Protein AF-A0A938HJ52-F1 (afdb_monomer)

Structure (mmCIF, N/CA/C/O backbone):
data_AF-A0A938HJ52-F1
#
_entry.id   AF-A0A938HJ52-F1
#
loop_
_atom_site.group_PDB
_atom_site.id
_atom_site.type_symbol
_atom_site.label_atom_id
_atom_site.label_alt_id
_atom_site.label_comp_id
_atom_site.label_asym_id
_atom_site.label_entity_id
_atom_site.label_seq_id
_atom_site.pdbx_PDB_ins_code
_atom_site.Cartn_x
_atom_site.Cartn_y
_atom_site.Cartn_z
_atom_site.occupancy
_atom_site.B_iso_or_equiv
_atom_site.auth_seq_id
_atom_site.auth_comp_id
_atom_site.auth_asym_id
_atom_site.auth_atom_id
_atom_site.pdbx_PDB_model_num
ATOM 1 N N . MET A 1 1 ? 18.967 0.871 40.584 1.00 39.16 1 MET A N 1
ATOM 2 C CA . MET A 1 1 ? 19.920 1.103 39.477 1.00 39.16 1 MET A CA 1
ATOM 3 C C . MET A 1 1 ? 19.299 2.123 38.538 1.00 39.16 1 MET A C 1
ATOM 5 O O . MET A 1 1 ? 18.430 1.768 37.757 1.00 39.16 1 MET A O 1
ATOM 9 N N . SER A 1 2 ? 19.666 3.395 38.685 1.00 31.30 2 SER A N 1
ATOM 10 C CA . SER A 1 2 ? 19.108 4.504 37.901 1.00 31.30 2 SER A CA 1
ATOM 11 C C . SER A 1 2 ? 20.188 5.013 36.953 1.00 31.30 2 SER A C 1
ATOM 13 O O . SER A 1 2 ? 21.189 5.563 37.406 1.00 31.30 2 SER A O 1
ATOM 15 N N . PHE A 1 3 ? 20.017 4.800 35.649 1.00 30.17 3 PHE A N 1
ATOM 16 C CA . PHE A 1 3 ? 20.939 5.308 34.633 1.00 30.17 3 PHE A CA 1
ATOM 17 C C . PHE A 1 3 ? 20.546 6.737 34.249 1.00 30.17 3 PHE A C 1
ATOM 19 O O . PHE A 1 3 ? 19.607 6.963 33.489 1.00 30.17 3 PHE A O 1
ATOM 26 N N . GLY A 1 4 ? 21.264 7.708 34.817 1.00 29.67 4 GLY A N 1
ATOM 27 C CA . GLY A 1 4 ? 21.190 9.115 34.435 1.00 29.67 4 GLY A CA 1
ATOM 28 C C . GLY A 1 4 ? 22.037 9.389 33.194 1.00 29.67 4 GLY A C 1
ATOM 29 O O . GLY A 1 4 ? 23.235 9.114 33.183 1.00 29.67 4 GLY A O 1
ATOM 30 N N . TRP A 1 5 ? 21.431 9.963 32.158 1.00 31.14 5 TRP A N 1
ATOM 31 C CA . TRP A 1 5 ? 22.146 10.419 30.968 1.00 31.14 5 TRP A CA 1
ATOM 32 C C . TRP A 1 5 ? 22.614 11.866 31.172 1.00 31.14 5 TRP A C 1
ATOM 34 O O . TRP A 1 5 ? 21.810 12.796 31.217 1.00 31.14 5 TRP A O 1
ATOM 44 N N . ARG A 1 6 ? 23.933 12.058 31.308 1.00 28.36 6 ARG A N 1
ATOM 45 C CA . ARG A 1 6 ? 24.595 13.368 31.191 1.00 28.36 6 ARG A CA 1
ATOM 46 C C . ARG A 1 6 ? 24.763 13.699 29.710 1.00 28.36 6 ARG A C 1
ATOM 48 O O . ARG A 1 6 ? 25.587 13.090 29.038 1.00 28.36 6 ARG A O 1
ATOM 55 N N . CYS A 1 7 ? 24.041 14.701 29.218 1.00 30.34 7 CYS A N 1
ATOM 56 C CA . CYS A 1 7 ? 24.351 15.327 27.934 1.00 30.34 7 CYS A CA 1
ATOM 57 C C . CYS A 1 7 ? 25.588 16.225 28.088 1.00 30.34 7 CYS A C 1
ATOM 59 O O . CYS A 1 7 ? 25.545 17.254 28.765 1.00 30.34 7 CYS A O 1
ATOM 61 N N . VAL A 1 8 ? 26.693 15.821 27.464 1.00 35.97 8 VAL A N 1
ATOM 62 C CA . VAL A 1 8 ? 27.925 16.609 27.346 1.00 35.97 8 VAL A CA 1
ATOM 63 C C . VAL A 1 8 ? 27.771 17.615 26.199 1.00 35.97 8 VAL A C 1
ATOM 65 O O . VAL A 1 8 ? 27.198 17.317 25.156 1.00 35.97 8 VAL A O 1
ATOM 68 N N . GLY A 1 9 ? 28.228 18.841 26.459 1.00 31.27 9 GLY A N 1
ATOM 69 C CA . GLY A 1 9 ? 27.907 20.077 25.748 1.00 31.27 9 GLY A CA 1
ATOM 70 C C . GLY A 1 9 ? 28.143 20.128 24.236 1.00 31.27 9 GLY A C 1
ATOM 71 O O . GLY A 1 9 ? 29.160 19.680 23.719 1.00 31.27 9 GLY A O 1
ATOM 72 N N . PHE A 1 10 ? 27.258 20.868 23.563 1.00 28.59 10 PHE A N 1
ATOM 73 C CA . PHE A 1 10 ? 27.513 21.459 22.252 1.00 28.59 10 PHE A CA 1
ATOM 74 C C . PHE A 1 10 ? 27.392 22.987 22.364 1.00 28.59 10 PHE A C 1
ATOM 76 O O . PHE A 1 10 ? 26.307 23.542 22.554 1.00 28.59 10 PHE A O 1
ATOM 83 N N . ARG A 1 11 ? 28.535 23.686 22.318 1.00 37.62 11 ARG A N 1
ATOM 84 C CA . ARG A 1 11 ? 28.612 25.156 22.377 1.00 37.62 11 ARG A CA 1
ATOM 85 C C . ARG A 1 11 ? 28.014 25.754 21.101 1.00 37.62 11 ARG A C 1
ATOM 87 O O . ARG A 1 11 ? 28.645 25.723 20.048 1.00 37.62 11 ARG A O 1
ATOM 94 N N . ARG A 1 12 ? 26.838 26.380 21.200 1.00 39.06 12 ARG A N 1
ATOM 95 C CA . ARG A 1 12 ? 26.320 27.284 20.160 1.00 39.06 12 ARG A CA 1
ATOM 96 C C . ARG A 1 12 ? 27.174 28.556 20.120 1.00 39.06 12 ARG A C 1
ATOM 98 O O . ARG A 1 12 ? 27.081 29.392 21.018 1.00 39.06 12 ARG A O 1
ATOM 105 N N . ARG A 1 13 ? 27.999 28.724 19.080 1.00 36.41 13 ARG A N 1
ATOM 106 C CA . ARG A 1 13 ? 28.612 30.023 18.762 1.00 36.41 13 ARG A CA 1
ATOM 107 C C . ARG A 1 13 ? 27.513 30.952 18.240 1.00 36.41 13 ARG A C 1
ATOM 109 O O . ARG A 1 13 ? 26.888 30.660 17.227 1.00 36.41 13 ARG A O 1
ATOM 116 N N . ARG A 1 14 ? 27.261 32.053 18.952 1.00 34.31 14 ARG A N 1
ATOM 117 C CA . ARG A 1 14 ? 26.415 33.161 18.486 1.00 34.31 14 ARG A CA 1
ATOM 118 C C . ARG A 1 14 ? 27.176 33.926 17.401 1.00 34.31 14 ARG A C 1
ATOM 120 O O . ARG A 1 14 ? 28.231 34.484 17.696 1.00 34.31 14 ARG A O 1
ATOM 127 N N . ALA A 1 15 ? 26.643 33.989 16.186 1.00 36.50 15 ALA A N 1
ATOM 128 C CA . ALA A 1 15 ? 27.060 34.992 15.213 1.00 36.50 15 ALA A CA 1
ATOM 129 C C . ALA A 1 15 ? 26.378 36.323 15.572 1.00 36.50 15 ALA A C 1
ATOM 131 O O . ALA A 1 15 ? 25.155 36.400 15.674 1.00 36.50 15 ALA A O 1
ATOM 132 N N . LYS A 1 16 ? 27.183 37.356 15.839 1.00 36.16 16 LYS A N 1
ATOM 133 C CA . LYS A 1 16 ? 26.731 38.739 16.023 1.00 36.16 16 LYS A CA 1
ATOM 134 C C . LYS A 1 16 ? 26.347 39.309 14.654 1.00 36.16 16 LYS A C 1
ATOM 136 O O . LYS A 1 16 ? 27.211 39.414 13.789 1.00 36.16 16 LYS A O 1
ATOM 141 N N . CYS A 1 17 ? 25.096 39.737 14.489 1.00 30.64 17 CYS A N 1
ATOM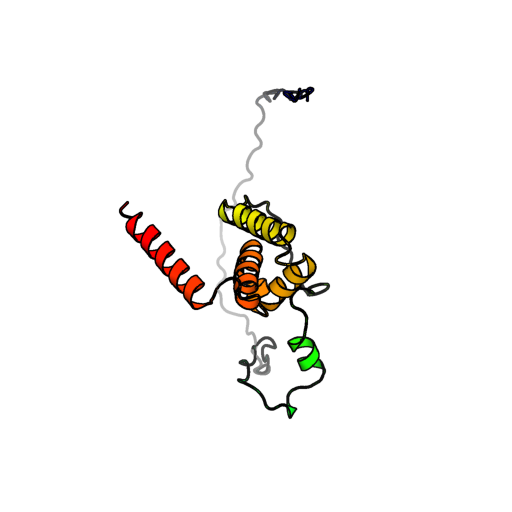 142 C CA . CYS A 1 17 ? 24.728 40.711 13.461 1.00 30.64 17 CYS A CA 1
ATOM 143 C C . CYS A 1 17 ? 25.442 42.032 13.770 1.00 30.64 17 CYS A C 1
ATOM 145 O O . CYS A 1 17 ? 25.076 42.731 14.714 1.00 30.64 17 CYS A O 1
ATOM 147 N N . LEU A 1 18 ? 26.473 42.367 12.996 1.00 37.25 18 LEU A N 1
ATOM 148 C CA . LEU A 1 18 ? 27.010 43.722 12.952 1.00 37.25 18 LEU A CA 1
ATOM 149 C C . LEU A 1 18 ? 26.158 44.546 11.987 1.00 37.25 18 LEU A C 1
ATOM 151 O O . LEU A 1 18 ? 26.270 44.409 10.773 1.00 37.25 18 LEU A O 1
ATOM 155 N N . SER A 1 19 ? 25.333 45.435 12.537 1.00 36.88 19 SER A N 1
ATOM 156 C CA . SER A 1 19 ? 24.778 46.558 11.791 1.00 36.88 19 SER A CA 1
ATOM 157 C C . SER A 1 19 ? 25.917 47.504 11.399 1.00 36.88 19 SER A C 1
ATOM 159 O O . SER A 1 19 ? 26.515 48.144 12.268 1.00 36.88 19 SER A O 1
ATOM 161 N N . ARG A 1 20 ? 26.212 47.629 10.105 1.00 36.34 20 ARG A N 1
ATOM 162 C CA . ARG A 1 20 ? 26.968 48.768 9.574 1.00 36.34 20 ARG A CA 1
ATOM 163 C C . ARG A 1 20 ? 26.025 49.623 8.741 1.00 36.34 20 ARG A C 1
ATOM 165 O O . ARG A 1 20 ? 25.507 49.178 7.725 1.00 36.34 20 ARG A O 1
ATOM 172 N N . ARG A 1 21 ? 25.796 50.844 9.229 1.00 35.75 21 ARG A N 1
ATOM 173 C CA . ARG A 1 21 ? 25.195 51.950 8.479 1.00 35.75 21 ARG A CA 1
ATOM 174 C C . ARG A 1 21 ? 26.126 52.294 7.315 1.00 35.75 21 ARG A C 1
ATOM 176 O O . ARG A 1 21 ? 27.325 52.446 7.542 1.00 35.75 21 ARG A O 1
ATOM 183 N N . ALA A 1 22 ? 25.576 52.435 6.115 1.00 39.66 22 ALA A N 1
ATOM 184 C CA . ALA A 1 22 ? 26.248 53.087 4.996 1.00 39.66 22 ALA A CA 1
ATOM 185 C C . ALA A 1 22 ? 25.753 54.549 4.891 1.00 39.66 22 ALA A C 1
ATOM 187 O O . ALA A 1 22 ? 24.580 54.798 5.184 1.00 39.66 22 ALA A O 1
ATOM 188 N N . PRO A 1 23 ? 26.629 55.511 4.554 1.00 38.41 23 PRO A N 1
ATOM 189 C CA . PRO A 1 23 ? 26.311 56.938 4.532 1.00 38.41 23 PRO A CA 1
ATOM 190 C C . PRO A 1 23 ? 25.640 57.404 3.228 1.00 38.41 23 PRO A C 1
ATOM 192 O O . PRO A 1 23 ? 25.753 56.769 2.183 1.00 38.41 23 PRO A O 1
ATOM 195 N N . CYS A 1 24 ? 24.957 58.548 3.336 1.00 30.55 24 CYS A N 1
ATOM 196 C CA . CYS A 1 24 ? 24.360 59.350 2.266 1.00 30.55 24 CYS A CA 1
ATOM 197 C C . CYS A 1 24 ? 25.337 59.768 1.149 1.00 30.55 24 CYS A C 1
ATOM 199 O O . CYS A 1 24 ? 26.514 60.010 1.405 1.00 30.55 24 CYS A O 1
ATOM 201 N N . GLY A 1 25 ? 24.765 60.019 -0.037 1.00 32.69 25 GLY A N 1
ATOM 202 C CA . GLY A 1 25 ? 25.382 60.673 -1.202 1.00 32.69 25 GLY A CA 1
ATOM 203 C C . GLY A 1 25 ? 25.619 59.660 -2.323 1.00 32.69 25 GLY A C 1
ATOM 204 O O . GLY A 1 25 ? 26.296 58.670 -2.113 1.00 32.69 25 GLY A O 1
ATOM 205 N N . THR A 1 26 ? 25.096 59.785 -3.539 1.00 38.56 26 THR A N 1
ATOM 206 C CA . THR A 1 26 ? 24.918 60.971 -4.385 1.00 38.56 26 THR A CA 1
ATOM 207 C C . THR A 1 26 ? 23.904 60.651 -5.494 1.00 38.56 26 THR A C 1
ATOM 209 O O . THR A 1 26 ? 23.742 59.499 -5.890 1.00 38.56 26 THR A O 1
ATOM 212 N N . ALA A 1 27 ? 23.190 61.679 -5.950 1.00 42.53 27 ALA A N 1
ATOM 213 C CA . ALA A 1 27 ? 22.164 61.615 -6.985 1.00 42.53 27 ALA A CA 1
ATOM 214 C C . ALA A 1 27 ? 22.743 61.266 -8.367 1.00 42.53 27 ALA A C 1
ATOM 216 O O . ALA A 1 27 ? 23.759 61.830 -8.770 1.00 42.53 27 ALA A O 1
ATOM 217 N N . LEU A 1 28 ? 22.046 60.407 -9.116 1.00 45.38 28 LEU A N 1
ATOM 218 C CA . LEU A 1 28 ? 22.215 60.268 -10.564 1.00 45.38 28 LEU A CA 1
ATOM 219 C C . LEU A 1 28 ? 20.896 60.659 -11.256 1.00 45.38 28 LEU A C 1
ATOM 221 O O . LEU A 1 28 ? 19.834 60.231 -10.796 1.00 45.38 28 LEU A O 1
ATOM 225 N N . PRO A 1 29 ? 20.936 61.493 -12.311 1.00 40.75 29 PRO A N 1
ATOM 226 C CA . PRO A 1 29 ? 19.740 62.011 -12.964 1.00 40.75 29 PRO A CA 1
ATOM 227 C C . PRO A 1 29 ? 19.111 60.990 -13.921 1.00 40.75 29 PRO A C 1
ATOM 229 O O . PRO A 1 29 ? 19.804 60.270 -14.639 1.00 40.75 29 PRO A O 1
ATOM 232 N N . CYS A 1 30 ? 17.777 60.967 -13.950 1.00 37.75 30 CYS A N 1
ATOM 233 C CA . CYS A 1 30 ? 16.981 60.226 -14.926 1.00 37.75 30 CYS A CA 1
ATOM 234 C C . CYS A 1 30 ? 17.202 60.774 -16.350 1.00 37.75 30 CYS A C 1
ATOM 236 O O . CYS A 1 30 ? 17.226 61.996 -16.521 1.00 37.75 30 CYS A O 1
ATOM 238 N N . PRO A 1 31 ? 17.293 59.921 -17.385 1.00 45.03 31 PRO A N 1
ATOM 239 C CA . PRO A 1 31 ? 17.267 60.382 -18.768 1.00 45.03 31 PRO A CA 1
ATOM 240 C C . PRO A 1 31 ? 15.844 60.803 -19.200 1.00 45.03 31 PRO A C 1
ATOM 242 O O . PRO A 1 31 ? 14.858 60.259 -18.694 1.00 45.03 31 PRO A O 1
ATOM 245 N N . PRO A 1 32 ? 15.721 61.779 -20.120 1.00 45.91 32 PRO A N 1
ATOM 246 C CA . PRO A 1 32 ? 14.449 62.390 -20.493 1.00 45.91 32 PRO A CA 1
ATOM 247 C C . PRO A 1 32 ? 13.628 61.528 -21.463 1.00 45.91 32 PRO A C 1
ATOM 249 O O . PRO A 1 32 ? 14.158 60.927 -22.396 1.00 45.91 32 PRO A O 1
ATOM 252 N N . ASN A 1 33 ? 12.307 61.542 -21.267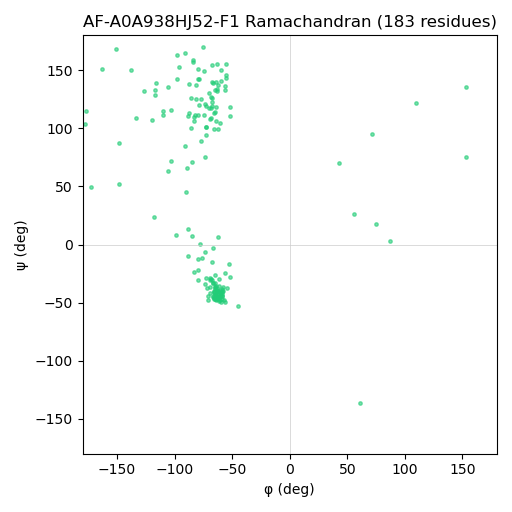 1.00 48.31 33 ASN A N 1
ATOM 253 C CA . ASN A 1 33 ? 11.313 61.069 -22.234 1.00 48.31 33 ASN A CA 1
ATOM 254 C C . ASN A 1 33 ? 11.359 61.902 -23.526 1.00 48.31 33 ASN A C 1
ATOM 256 O O . ASN A 1 33 ? 11.308 63.131 -23.439 1.00 48.31 33 ASN A O 1
ATOM 260 N N . PRO A 1 34 ? 11.275 61.275 -24.710 1.00 41.53 34 PRO A N 1
ATOM 261 C CA . PRO A 1 34 ? 10.766 61.934 -25.899 1.00 41.53 34 PRO A CA 1
ATOM 262 C C . PRO A 1 34 ? 9.331 61.478 -26.183 1.00 41.53 34 PRO A C 1
ATOM 264 O O . PRO A 1 34 ? 9.056 60.319 -26.487 1.00 41.53 34 PRO A O 1
ATOM 267 N N . VAL A 1 35 ? 8.407 62.430 -26.102 1.00 42.94 35 VAL A N 1
ATOM 268 C CA . VAL A 1 35 ? 7.076 62.327 -26.701 1.00 42.94 35 VAL A CA 1
ATOM 269 C C . VAL A 1 35 ? 7.206 62.796 -28.151 1.00 42.94 35 VAL A C 1
ATOM 271 O O . VAL A 1 35 ? 7.687 63.904 -28.377 1.00 42.94 35 VAL A O 1
ATOM 274 N N . SER A 1 36 ? 6.779 61.987 -29.123 1.00 32.16 36 SER A N 1
ATOM 275 C CA . SER A 1 36 ? 5.812 62.371 -30.172 1.00 32.16 36 SER A CA 1
ATOM 276 C C . SER A 1 36 ? 5.954 61.579 -31.483 1.00 32.16 36 SER A C 1
ATOM 278 O O . SER A 1 36 ? 7.030 61.426 -32.045 1.00 32.16 36 SER A O 1
ATOM 280 N N . SER A 1 37 ? 4.779 61.181 -31.979 1.00 35.91 37 SER A N 1
ATOM 281 C CA . SER A 1 37 ? 4.373 61.177 -33.388 1.00 35.91 37 SER A CA 1
ATOM 282 C C . SER A 1 37 ? 4.995 60.155 -34.348 1.00 35.91 37 SER A C 1
ATOM 284 O O . SER A 1 37 ? 5.991 60.405 -35.019 1.00 35.91 37 SER A O 1
ATOM 286 N N . SER A 1 38 ? 4.300 59.033 -34.538 1.00 33.75 38 SER A N 1
ATOM 287 C CA . SER A 1 38 ? 3.643 58.742 -35.827 1.00 33.75 38 SER A CA 1
ATOM 288 C C . SER A 1 38 ? 2.864 57.426 -35.738 1.00 33.75 38 SER A C 1
ATOM 290 O O . SER A 1 38 ? 3.419 56.348 -35.553 1.00 33.75 38 SER A O 1
ATOM 292 N N . CYS A 1 39 ? 1.542 57.530 -35.853 1.00 31.05 39 CYS A N 1
ATOM 293 C CA . CYS A 1 39 ? 0.675 56.400 -36.156 1.00 31.05 39 CYS A CA 1
ATOM 294 C C . CYS A 1 39 ? 0.917 55.992 -37.614 1.00 31.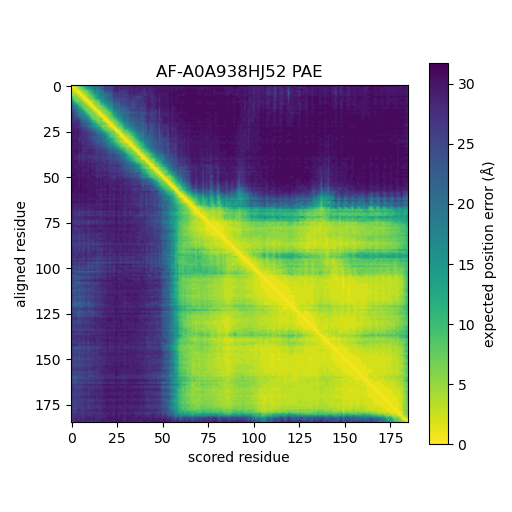05 39 CYS A C 1
ATOM 296 O O . CYS A 1 39 ? 0.845 56.848 -38.495 1.00 31.05 39 CYS A O 1
ATOM 298 N N . VAL A 1 40 ? 1.145 54.705 -37.875 1.00 43.62 40 VAL A N 1
ATOM 299 C CA . VAL A 1 40 ? 1.080 54.143 -39.232 1.00 43.62 40 VAL A CA 1
ATOM 300 C C . VAL A 1 40 ? -0.055 53.109 -39.254 1.00 43.62 40 VAL A C 1
ATOM 302 O O . VAL A 1 40 ? -0.094 52.274 -38.347 1.00 43.62 40 VAL A O 1
ATOM 305 N N . PRO A 1 41 ? -1.011 53.172 -40.201 1.00 38.22 41 PRO A N 1
ATOM 306 C CA . PRO A 1 41 ? -2.186 52.300 -40.202 1.00 38.22 41 PRO A CA 1
ATOM 307 C C . PRO A 1 41 ? -1.837 50.830 -40.472 1.00 38.22 41 PRO A C 1
ATOM 309 O O . PRO A 1 41 ? -1.020 50.530 -41.343 1.00 38.22 41 PRO A O 1
ATOM 312 N N . LEU A 1 42 ? -2.503 49.917 -39.753 1.00 45.44 42 LEU A N 1
ATOM 313 C CA . LEU A 1 42 ? -2.617 48.511 -40.141 1.00 45.44 42 LEU A CA 1
ATOM 314 C C . LEU A 1 42 ? -3.434 48.446 -41.428 1.00 45.44 42 LEU A C 1
ATOM 316 O O . LEU A 1 42 ? -4.645 48.549 -41.347 1.00 45.44 42 LEU A O 1
ATOM 320 N N . ASP A 1 43 ? -2.777 48.324 -42.575 1.00 44.56 43 ASP A N 1
ATOM 321 C CA . ASP A 1 43 ? -3.301 47.654 -43.768 1.00 44.56 43 ASP A CA 1
ATOM 322 C C . ASP A 1 43 ? -2.208 47.688 -44.836 1.00 44.56 43 ASP A C 1
ATOM 324 O O . ASP A 1 43 ? -1.957 48.743 -45.414 1.00 44.56 43 ASP A O 1
ATOM 328 N N . SER A 1 44 ? -1.532 46.549 -45.056 1.00 47.38 44 SER A N 1
ATOM 329 C CA . SER A 1 44 ? -0.879 46.116 -46.317 1.00 47.38 44 SER A CA 1
ATOM 330 C C . SER A 1 44 ? 0.305 45.172 -46.060 1.00 47.38 44 SER A C 1
ATOM 332 O O . SER A 1 44 ? 1.464 45.540 -46.235 1.00 47.38 44 SER A O 1
ATOM 334 N N . ILE A 1 45 ? 0.027 43.913 -45.713 1.00 41.12 45 ILE A N 1
ATOM 335 C CA . ILE A 1 45 ? 0.915 42.800 -46.084 1.00 41.12 45 ILE A CA 1
ATOM 336 C C . ILE A 1 45 ? 0.019 41.687 -46.638 1.00 41.12 45 ILE A C 1
ATOM 338 O O . ILE A 1 45 ? -0.716 41.072 -45.865 1.00 41.12 45 ILE A O 1
ATOM 342 N N . PRO A 1 46 ? 0.030 41.398 -47.953 1.00 38.16 46 PRO A N 1
ATOM 343 C CA . PRO A 1 46 ? -0.703 40.261 -48.485 1.00 38.16 46 PRO A CA 1
ATOM 344 C C . PRO A 1 46 ? 0.080 38.981 -48.171 1.00 38.16 46 PRO A C 1
ATOM 346 O O . PRO A 1 46 ? 0.914 38.532 -48.958 1.00 38.16 46 PRO A O 1
ATOM 349 N N . VAL A 1 47 ? -0.180 38.378 -47.011 1.00 42.69 47 VAL A N 1
ATOM 350 C CA . VAL A 1 47 ? 0.231 36.994 -46.756 1.00 42.69 47 VAL A CA 1
ATOM 351 C C . VAL A 1 47 ? -0.698 36.109 -47.580 1.00 42.69 47 VAL A C 1
ATOM 353 O O . VAL A 1 47 ? -1.855 35.891 -47.226 1.00 42.69 47 VAL A O 1
ATOM 356 N N . LYS A 1 48 ? -0.207 35.634 -48.727 1.00 35.06 48 LYS A N 1
ATOM 357 C CA . LYS A 1 48 ? -0.853 34.561 -49.483 1.00 35.06 48 LYS A CA 1
ATOM 358 C C . LYS A 1 48 ? -0.867 33.317 -48.594 1.00 35.06 48 LYS A C 1
ATOM 360 O O . LYS A 1 48 ? 0.142 32.631 -48.485 1.00 35.06 48 LYS A O 1
ATOM 365 N N . ILE A 1 49 ? -1.995 33.049 -47.945 1.00 35.62 49 ILE A N 1
ATOM 366 C CA . ILE A 1 49 ? -2.246 31.762 -47.298 1.00 35.62 49 ILE A CA 1
ATOM 367 C C . ILE A 1 49 ? -2.499 30.771 -48.433 1.00 35.62 49 ILE A C 1
ATOM 369 O O . ILE A 1 49 ? -3.601 30.687 -48.972 1.00 35.62 49 ILE A O 1
ATOM 373 N N . THR A 1 50 ? -1.454 30.071 -48.865 1.00 31.98 50 THR A N 1
ATOM 374 C CA . THR A 1 50 ? -1.617 28.860 -49.666 1.00 31.98 50 THR A CA 1
ATOM 375 C C . THR A 1 50 ? -2.230 27.798 -48.764 1.00 31.98 50 THR A C 1
ATOM 377 O O . THR A 1 50 ? -1.662 27.434 -47.737 1.00 31.98 50 THR A O 1
ATOM 380 N N . TYR A 1 51 ? -3.431 27.359 -49.126 1.00 47.84 51 TYR A N 1
ATOM 381 C CA . TYR A 1 51 ? -4.170 26.284 -48.478 1.00 47.84 51 TYR A CA 1
ATOM 382 C C . TYR A 1 51 ? -3.530 24.940 -48.842 1.00 47.84 51 TYR A C 1
ATOM 384 O O . TYR A 1 51 ? -4.042 24.224 -49.686 1.00 47.84 51 TYR A O 1
ATOM 392 N N . GLU A 1 52 ? -2.386 24.622 -48.249 1.00 43.03 52 GLU A N 1
ATOM 393 C CA . GLU A 1 52 ? -1.840 23.264 -48.205 1.00 43.03 52 GLU A CA 1
ATOM 394 C C . GLU A 1 52 ? -1.065 23.127 -46.900 1.00 43.03 52 GLU A C 1
ATOM 396 O O . GLU A 1 52 ? 0.105 23.466 -46.853 1.00 43.03 52 GLU A O 1
ATOM 401 N N . ASP A 1 53 ? -1.761 22.744 -45.827 1.00 36.91 53 ASP A N 1
ATOM 402 C CA . ASP A 1 53 ? -1.183 22.110 -44.628 1.00 36.91 53 ASP A CA 1
ATOM 403 C C . ASP A 1 53 ? -2.315 21.655 -43.679 1.00 36.91 53 ASP A C 1
ATOM 405 O O . ASP A 1 53 ? -2.341 21.923 -42.478 1.00 36.91 53 ASP A O 1
ATOM 409 N N . THR A 1 54 ? -3.310 20.941 -44.212 1.00 45.78 54 THR A N 1
ATOM 410 C CA . THR A 1 54 ? -4.359 20.264 -43.426 1.00 45.78 54 THR A CA 1
ATOM 411 C C . THR A 1 54 ? -3.962 18.831 -43.056 1.00 45.78 54 THR A C 1
ATOM 413 O O . THR A 1 54 ? -4.766 17.908 -43.153 1.00 45.78 54 THR A O 1
ATOM 416 N N . ASN A 1 55 ? -2.725 18.614 -42.593 1.00 52.41 55 ASN A N 1
ATOM 417 C CA . ASN A 1 55 ? -2.390 17.381 -41.871 1.00 52.41 55 ASN A CA 1
ATOM 418 C C . ASN A 1 55 ? -1.300 17.574 -40.807 1.00 52.41 55 ASN A C 1
ATOM 420 O O . ASN A 1 55 ? -0.322 16.835 -40.735 1.00 52.41 55 ASN A O 1
ATOM 424 N N . MET A 1 56 ? -1.493 18.548 -39.921 1.00 40.91 56 MET A N 1
ATOM 425 C CA . MET A 1 56 ? -0.888 18.492 -38.589 1.00 40.91 56 MET A CA 1
ATOM 426 C C . MET A 1 56 ? -1.808 17.661 -37.690 1.00 40.91 56 MET A C 1
ATOM 428 O O . MET A 1 56 ? -2.485 18.188 -36.809 1.00 40.91 56 MET A O 1
ATOM 432 N N . THR A 1 57 ? -1.856 16.345 -37.918 1.00 49.44 57 THR A N 1
ATOM 433 C CA . THR A 1 57 ? -2.360 15.428 -36.891 1.00 49.44 57 THR A CA 1
ATOM 434 C C . THR A 1 57 ? -1.438 15.588 -35.683 1.00 49.44 57 THR A C 1
ATOM 436 O O . THR A 1 57 ? -0.282 15.162 -35.705 1.00 49.44 57 THR A O 1
ATOM 439 N N . SER A 1 58 ? -1.920 16.279 -34.648 1.00 48.91 58 SER A N 1
ATOM 440 C CA . SER A 1 58 ? -1.247 16.384 -33.354 1.00 48.91 58 SER A CA 1
ATOM 441 C C . SER A 1 58 ? -0.907 14.971 -32.879 1.00 48.91 58 SER A C 1
ATOM 443 O O . SER A 1 58 ? -1.799 14.203 -32.516 1.00 48.91 58 SER A O 1
ATOM 445 N N . ARG A 1 59 ? 0.387 14.623 -32.864 1.00 49.94 59 ARG A N 1
ATOM 446 C CA . ARG A 1 59 ? 0.916 13.322 -32.396 1.00 49.94 59 ARG A CA 1
ATOM 447 C C . ARG A 1 59 ? 0.643 13.041 -30.909 1.00 49.94 59 ARG A C 1
ATOM 449 O O . ARG A 1 59 ? 1.148 12.067 -30.367 1.00 49.94 59 ARG A O 1
ATOM 456 N N . ASN A 1 60 ? -0.130 13.903 -30.254 1.00 63.28 60 ASN A N 1
ATOM 457 C CA . ASN A 1 60 ? -0.390 13.907 -28.825 1.00 63.28 60 ASN A CA 1
ATOM 458 C C . ASN A 1 60 ? -1.876 13.689 -28.523 1.00 63.28 60 ASN A C 1
ATOM 460 O O . ASN A 1 60 ? -2.347 14.143 -27.485 1.00 63.28 60 ASN A O 1
ATOM 464 N N . THR A 1 61 ? -2.636 13.068 -29.427 1.00 53.31 61 THR A N 1
ATOM 465 C CA . THR A 1 61 ? -3.998 12.636 -29.098 1.00 53.31 61 THR A CA 1
ATOM 466 C C . THR A 1 61 ? -3.873 11.288 -28.397 1.00 53.31 61 THR A C 1
ATOM 468 O O . THR A 1 61 ? -3.469 10.329 -29.054 1.00 53.31 61 THR A O 1
ATOM 471 N N . PRO A 1 62 ? -4.142 11.185 -27.082 1.00 62.59 62 PRO A N 1
ATOM 472 C CA . PRO A 1 62 ? -4.188 9.888 -26.435 1.00 62.59 62 PRO A CA 1
ATOM 473 C C . PRO A 1 62 ? -5.346 9.134 -27.076 1.00 62.59 62 PRO A C 1
ATOM 475 O O . PRO A 1 62 ? -6.490 9.593 -27.018 1.00 62.59 62 PRO A O 1
ATOM 478 N N . GLU A 1 63 ? -5.057 8.012 -27.728 1.00 66.56 63 GLU A N 1
ATOM 479 C CA . GLU A 1 63 ? -6.122 7.090 -28.095 1.00 66.56 63 GLU A CA 1
ATOM 480 C C . GLU A 1 63 ? -6.859 6.710 -26.804 1.00 66.56 63 GLU A C 1
ATOM 482 O O . GLU A 1 63 ? -6.206 6.455 -25.782 1.00 66.56 63 GLU A O 1
ATOM 487 N N . PRO A 1 64 ? -8.204 6.738 -26.795 1.00 69.75 64 PRO A N 1
ATOM 488 C CA . PRO A 1 64 ? -8.948 6.345 -25.613 1.00 69.75 64 PRO A CA 1
ATOM 489 C C . PRO A 1 64 ? -8.517 4.924 -25.228 1.00 69.75 64 PRO A C 1
ATOM 491 O O . PRO A 1 64 ? -8.375 4.080 -26.121 1.00 69.75 64 PRO A O 1
ATOM 494 N N . PRO A 1 65 ? -8.282 4.643 -23.932 1.00 67.81 65 PRO A N 1
ATOM 495 C CA . PRO A 1 65 ? -7.934 3.302 -23.494 1.00 67.81 65 PRO A CA 1
ATOM 496 C C . PRO A 1 65 ? -8.976 2.322 -24.035 1.00 67.81 65 PRO A C 1
ATOM 498 O O . PRO A 1 65 ? -10.162 2.466 -23.751 1.00 67.81 65 PRO A O 1
ATOM 501 N N . GLN A 1 66 ? -8.558 1.369 -24.868 1.00 68.38 66 GLN A N 1
ATOM 502 C CA . GLN A 1 66 ? -9.469 0.322 -25.317 1.00 68.38 66 GLN A CA 1
ATOM 503 C C . GLN A 1 66 ? -9.821 -0.557 -24.117 1.00 68.38 66 GLN A C 1
ATOM 505 O O . GLN A 1 66 ? -8.925 -1.124 -23.483 1.00 68.38 66 GLN A O 1
ATOM 510 N N . ASP A 1 67 ? -11.112 -0.670 -23.817 1.00 73.88 67 ASP A N 1
ATOM 511 C CA . ASP A 1 67 ? -11.617 -1.541 -22.762 1.00 73.88 67 ASP A CA 1
ATOM 512 C C . ASP A 1 67 ? -11.330 -3.006 -23.126 1.00 73.88 67 ASP A C 1
ATOM 514 O O . ASP A 1 67 ? -11.858 -3.518 -24.110 1.00 73.88 67 ASP A O 1
ATOM 518 N N . ALA A 1 68 ? -10.467 -3.664 -22.341 1.00 80.25 68 ALA A N 1
ATOM 519 C CA . ALA A 1 68 ? -10.131 -5.092 -22.437 1.00 80.25 68 ALA A CA 1
ATOM 520 C C . ALA A 1 68 ? -9.915 -5.610 -23.886 1.00 80.25 68 ALA A C 1
ATOM 522 O O . ALA A 1 68 ? -10.729 -6.386 -24.394 1.00 80.25 68 ALA A O 1
ATOM 523 N N . PRO A 1 69 ? -8.822 -5.210 -24.566 1.00 84.44 69 PRO A N 1
ATOM 524 C CA . PRO A 1 69 ? -8.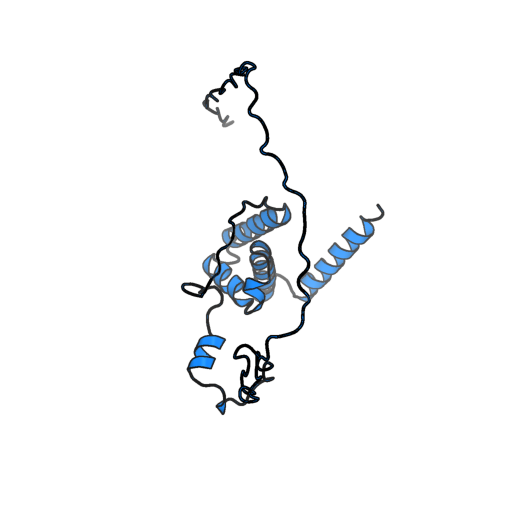567 -5.600 -25.954 1.00 84.44 69 PRO A CA 1
ATOM 525 C C . PRO A 1 69 ? -8.375 -7.116 -26.110 1.00 84.44 69 PRO A C 1
ATOM 527 O O . PRO A 1 69 ? -7.941 -7.799 -25.179 1.00 84.44 69 PRO A O 1
ATOM 530 N N . SER A 1 70 ? -8.637 -7.632 -27.319 1.00 85.31 70 SER A N 1
ATOM 531 C CA . SER A 1 70 ? -8.345 -9.034 -27.663 1.00 85.31 70 SER A CA 1
ATOM 532 C C . SER A 1 70 ? -6.861 -9.356 -27.413 1.00 85.31 70 SER A C 1
ATOM 534 O O . SER A 1 70 ? -6.011 -8.503 -27.704 1.00 85.31 70 SER A O 1
ATOM 536 N N . PRO A 1 71 ? -6.515 -10.575 -26.946 1.00 87.19 71 PRO A N 1
ATOM 537 C CA . PRO A 1 71 ? -5.126 -11.003 -26.768 1.00 87.19 71 PRO A CA 1
ATOM 538 C C . PRO A 1 71 ? -4.239 -10.805 -28.004 1.00 87.19 71 PRO A C 1
ATOM 540 O O . PRO A 1 71 ? -3.044 -10.56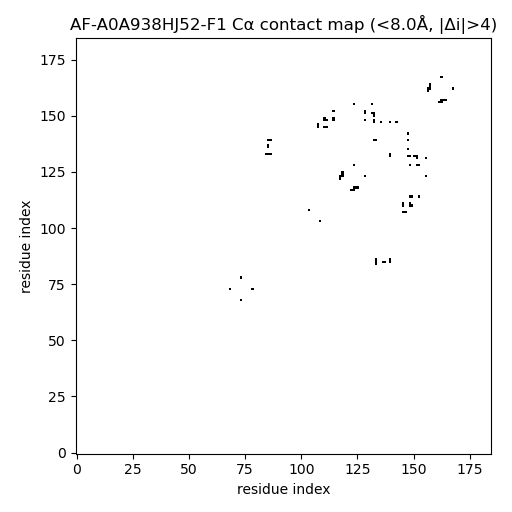9 -27.860 1.00 87.19 71 PRO A O 1
ATOM 543 N N . ASP A 1 72 ? -4.808 -10.828 -29.211 1.00 87.56 72 ASP A N 1
ATOM 544 C CA . ASP A 1 72 ? -4.065 -10.646 -30.468 1.00 87.56 72 ASP A CA 1
ATOM 545 C C . ASP A 1 72 ? -3.444 -9.245 -30.610 1.00 87.56 72 ASP A C 1
ATOM 547 O O . ASP A 1 72 ? -2.429 -9.063 -31.278 1.00 87.56 72 ASP A O 1
ATOM 551 N N . VAL A 1 73 ? -4.033 -8.239 -29.954 1.00 83.38 73 VAL A N 1
ATOM 552 C CA . VAL A 1 73 ? -3.538 -6.849 -29.944 1.00 83.38 73 VAL A CA 1
ATOM 553 C C . VAL A 1 73 ? -2.377 -6.683 -28.949 1.00 83.38 73 VAL A C 1
ATOM 555 O O . VAL A 1 73 ? -1.676 -5.667 -28.930 1.00 83.38 73 VAL A O 1
ATOM 558 N N . PHE A 1 74 ? -2.153 -7.676 -28.091 1.00 84.75 74 PHE A N 1
ATOM 559 C CA . PHE A 1 74 ? -1.194 -7.618 -27.005 1.00 84.75 74 PHE A CA 1
ATOM 560 C C . PHE A 1 74 ? 0.180 -8.135 -27.452 1.00 84.75 74 PHE A C 1
ATOM 562 O O . PHE A 1 74 ? 0.540 -9.298 -27.288 1.00 84.75 74 PHE A O 1
ATOM 569 N N . ASN A 1 75 ? 0.966 -7.239 -28.051 1.00 89.69 75 ASN A N 1
ATOM 570 C CA . ASN A 1 75 ? 2.333 -7.539 -28.473 1.00 89.69 75 ASN A CA 1
ATOM 571 C C . ASN A 1 75 ? 3.325 -7.580 -27.285 1.00 89.69 75 ASN A C 1
ATOM 573 O O . ASN A 1 75 ? 3.021 -7.169 -26.164 1.00 89.69 75 ASN A O 1
ATOM 577 N N . HIS A 1 76 ? 4.556 -8.042 -27.539 1.00 90.38 76 HIS A N 1
ATOM 578 C CA . HIS A 1 76 ? 5.603 -8.136 -26.512 1.00 90.38 76 HIS A CA 1
ATOM 579 C C . HIS A 1 76 ? 5.923 -6.789 -25.837 1.00 90.38 76 HIS A C 1
ATOM 581 O O . HIS A 1 76 ? 6.181 -6.746 -24.635 1.00 90.38 76 HIS A O 1
ATOM 587 N N . ALA A 1 77 ? 5.890 -5.686 -26.592 1.00 89.56 77 ALA A N 1
ATOM 588 C CA . ALA A 1 77 ? 6.160 -4.354 -26.054 1.00 89.56 77 ALA A CA 1
ATOM 589 C C . ALA A 1 77 ? 5.079 -3.927 -25.048 1.00 89.56 77 ALA A C 1
ATOM 591 O O . ALA A 1 77 ? 5.405 -3.534 -23.930 1.00 89.56 77 ALA A O 1
ATOM 592 N N . ARG A 1 78 ? 3.802 -4.106 -25.404 1.00 85.94 78 ARG A N 1
ATOM 593 C CA . ARG A 1 78 ? 2.647 -3.823 -24.546 1.00 85.94 78 ARG A CA 1
ATOM 594 C C . ARG A 1 78 ? 2.620 -4.721 -23.313 1.00 85.94 78 ARG A C 1
ATOM 596 O O . ARG A 1 78 ? 2.274 -4.254 -22.232 1.00 85.94 78 ARG A O 1
ATOM 603 N N . PHE A 1 79 ? 3.037 -5.983 -23.442 1.00 89.88 79 PHE A N 1
ATOM 604 C CA . PHE A 1 79 ? 3.209 -6.873 -22.291 1.00 89.88 79 PHE A CA 1
ATOM 605 C C . PHE A 1 79 ? 4.253 -6.358 -21.312 1.00 89.88 79 PHE A C 1
ATOM 607 O O . PHE A 1 79 ? 3.990 -6.296 -20.114 1.00 89.88 79 PHE A O 1
ATOM 614 N N . LYS A 1 80 ? 5.422 -5.966 -21.823 1.00 89.94 80 LYS A N 1
ATOM 615 C CA . LYS A 1 80 ? 6.510 -5.449 -20.994 1.00 89.94 80 LYS A CA 1
ATOM 616 C C . LYS A 1 80 ? 6.110 -4.165 -20.267 1.00 89.94 80 LYS A C 1
ATOM 618 O O . LYS A 1 80 ? 6.451 -4.017 -19.101 1.00 89.94 80 LYS A O 1
ATOM 623 N N . GLU A 1 81 ? 5.381 -3.276 -20.937 1.00 87.31 81 GLU A N 1
ATOM 624 C CA . GLU A 1 81 ? 4.840 -2.051 -20.340 1.00 87.31 81 GLU A CA 1
ATOM 625 C C . GLU A 1 81 ? 3.776 -2.357 -19.276 1.00 87.31 81 GLU A C 1
ATOM 627 O O . GLU A 1 81 ? 3.846 -1.839 -18.169 1.00 87.31 81 GLU A O 1
ATOM 632 N N . SER A 1 82 ? 2.842 -3.268 -19.561 1.00 86.19 82 SER A N 1
ATOM 633 C CA . SER A 1 82 ? 1.756 -3.614 -18.626 1.00 86.19 82 SER A CA 1
ATOM 634 C C . SER A 1 82 ? 2.243 -4.368 -17.382 1.00 86.19 82 SER A C 1
ATOM 636 O O . SER A 1 82 ? 1.634 -4.270 -16.322 1.00 86.19 82 SER A O 1
ATOM 638 N N . MET A 1 83 ? 3.316 -5.155 -17.510 1.00 88.69 83 MET A N 1
ATOM 639 C CA . MET A 1 83 ? 3.906 -5.948 -16.419 1.00 88.69 83 MET A CA 1
ATOM 640 C C . MET A 1 83 ? 5.119 -5.272 -15.773 1.00 88.69 83 MET A C 1
ATOM 642 O O . MET A 1 83 ? 5.815 -5.891 -14.962 1.00 88.69 83 MET A O 1
ATOM 646 N N . HIS A 1 84 ? 5.400 -4.020 -16.136 1.00 88.88 84 HIS A N 1
ATOM 647 C CA . HIS A 1 84 ? 6.451 -3.235 -15.508 1.00 88.88 84 HIS A CA 1
ATOM 648 C C . HIS A 1 84 ? 6.179 -3.074 -14.011 1.00 88.88 84 HIS A C 1
ATOM 650 O O . HIS A 1 84 ? 5.047 -2.902 -13.552 1.00 88.88 84 HIS A O 1
ATOM 656 N N . VAL A 1 85 ? 7.247 -3.152 -13.222 1.00 89.88 85 VAL A N 1
ATOM 657 C CA . VAL A 1 85 ? 7.142 -2.964 -11.783 1.00 89.88 85 VAL A CA 1
ATOM 658 C C . VAL A 1 85 ? 7.139 -1.467 -11.494 1.00 89.88 85 VAL A C 1
ATOM 660 O O . VAL A 1 85 ? 8.169 -0.816 -11.584 1.00 89.88 85 VAL A O 1
ATOM 663 N N . VAL A 1 86 ? 6.000 -0.942 -11.044 1.00 91.38 86 VAL A N 1
ATOM 664 C CA . VAL A 1 86 ? 5.716 0.503 -10.891 1.00 91.38 86 VAL A CA 1
ATOM 665 C C . VAL A 1 86 ? 6.716 1.337 -10.078 1.00 91.38 86 VAL A C 1
ATOM 667 O O . VAL A 1 86 ? 6.681 2.564 -10.130 1.00 91.38 86 VAL A O 1
ATOM 670 N N . HIS A 1 87 ? 7.579 0.714 -9.272 1.00 91.25 87 HIS A N 1
ATOM 671 C CA . HIS A 1 87 ? 8.618 1.432 -8.528 1.00 91.25 87 HIS A CA 1
ATOM 672 C C . HIS A 1 87 ? 9.932 1.594 -9.309 1.00 91.25 87 HIS A C 1
ATOM 674 O O . HIS A 1 87 ? 10.803 2.334 -8.855 1.00 91.25 87 HIS A O 1
ATOM 680 N N . ASP A 1 88 ? 10.079 0.925 -10.452 1.00 92.62 88 ASP A N 1
ATOM 681 C CA . ASP A 1 88 ? 11.251 0.973 -11.325 1.00 92.62 88 ASP A CA 1
ATOM 682 C C . ASP A 1 88 ? 11.134 2.104 -12.358 1.00 92.62 88 ASP A C 1
ATOM 684 O O . ASP A 1 88 ? 11.012 1.882 -13.556 1.00 92.62 88 ASP A O 1
ATOM 688 N N . ILE A 1 89 ? 11.139 3.344 -11.875 1.00 90.38 89 ILE A N 1
ATOM 689 C CA . ILE A 1 89 ? 11.037 4.564 -12.701 1.00 90.38 89 ILE A CA 1
ATOM 690 C C . ILE A 1 89 ? 12.410 5.071 -13.191 1.00 90.38 89 ILE A C 1
ATOM 692 O O . ILE A 1 89 ? 12.571 6.223 -13.601 1.00 90.38 89 ILE A O 1
ATOM 696 N N . GLY A 1 90 ? 13.452 4.245 -13.067 1.00 92.06 90 GLY A N 1
ATOM 697 C CA . GLY A 1 90 ? 14.828 4.626 -13.368 1.00 92.06 90 GLY A CA 1
ATOM 698 C C . GLY A 1 90 ? 15.041 4.871 -14.862 1.00 92.06 90 GLY A C 1
ATOM 699 O O . GLY A 1 90 ? 14.896 3.965 -15.673 1.00 92.06 90 GLY A O 1
ATOM 700 N N . GLY A 1 91 ? 15.439 6.089 -15.235 1.00 91.31 91 GLY A N 1
ATOM 701 C CA . GLY A 1 91 ? 15.726 6.442 -16.633 1.00 91.31 91 GLY A CA 1
ATOM 702 C C . GLY A 1 91 ? 14.513 6.911 -17.443 1.00 91.31 91 GLY A C 1
ATOM 703 O O . GLY A 1 91 ? 14.659 7.223 -18.625 1.00 91.31 91 GLY A O 1
ATOM 704 N N . GLU A 1 92 ? 13.339 7.019 -16.820 1.00 89.31 92 GLU A N 1
ATOM 705 C CA . GLU A 1 92 ? 12.173 7.655 -17.432 1.00 89.31 92 GLU A CA 1
ATOM 706 C C . GLU A 1 92 ? 12.383 9.167 -17.623 1.00 89.31 92 GLU A C 1
ATOM 708 O O . GLU A 1 92 ? 13.159 9.823 -16.919 1.00 89.31 92 GLU A O 1
ATOM 713 N N . LYS A 1 93 ? 11.680 9.749 -18.599 1.00 91.00 93 LYS A N 1
ATOM 714 C CA . LYS A 1 93 ? 11.776 11.181 -18.905 1.00 91.00 93 LYS A CA 1
ATOM 715 C C . LYS A 1 93 ? 11.077 12.002 -17.815 1.00 91.00 93 LYS A C 1
ATOM 717 O O . LYS A 1 93 ? 9.860 12.145 -17.831 1.00 91.00 93 LYS A O 1
ATOM 722 N N . GLY A 1 94 ? 11.857 12.573 -16.899 1.00 87.44 94 GLY A N 1
ATOM 723 C CA . GLY A 1 94 ? 11.393 13.549 -15.908 1.00 87.44 94 GLY A CA 1
ATOM 724 C C . GLY A 1 94 ? 11.620 15.003 -16.341 1.00 87.44 94 GLY A C 1
ATOM 725 O O . GLY A 1 94 ? 12.540 15.302 -17.102 1.00 87.44 94 GLY A O 1
ATOM 726 N N . GLY A 1 95 ? 10.786 15.916 -15.836 1.00 90.88 95 GLY A N 1
ATOM 727 C CA . GLY A 1 95 ? 11.027 17.364 -15.898 1.00 90.88 95 GLY A CA 1
ATOM 728 C C . GLY A 1 95 ? 11.788 17.875 -14.663 1.00 90.88 95 GLY A C 1
ATOM 729 O O . GLY A 1 95 ? 11.854 17.168 -13.656 1.00 90.88 95 GLY A O 1
ATOM 730 N N . PRO A 1 96 ? 12.361 19.093 -14.698 1.00 93.69 96 PRO A N 1
ATOM 731 C CA . PRO A 1 96 ? 12.963 19.703 -13.515 1.00 93.69 96 PRO A CA 1
ATOM 732 C C . PRO A 1 96 ? 11.894 19.988 -12.448 1.00 93.69 96 PRO A C 1
ATOM 734 O O . PRO A 1 96 ? 10.843 20.550 -12.753 1.00 93.69 96 PRO A O 1
ATOM 737 N N . ILE A 1 97 ? 12.170 19.620 -11.192 1.00 92.00 97 ILE A N 1
ATOM 738 C CA . ILE A 1 97 ? 11.264 19.817 -10.049 1.00 92.00 97 ILE A CA 1
ATOM 739 C C . ILE A 1 97 ? 12.025 20.553 -8.934 1.00 92.00 97 ILE A C 1
ATOM 741 O O . ILE A 1 97 ? 13.138 20.134 -8.599 1.00 92.00 97 ILE A O 1
ATOM 745 N N . PRO A 1 98 ? 11.467 21.623 -8.334 1.00 93.50 98 PRO A N 1
ATOM 746 C CA . PRO A 1 98 ? 12.047 22.229 -7.140 1.00 93.50 98 PRO A CA 1
ATOM 747 C C . PRO A 1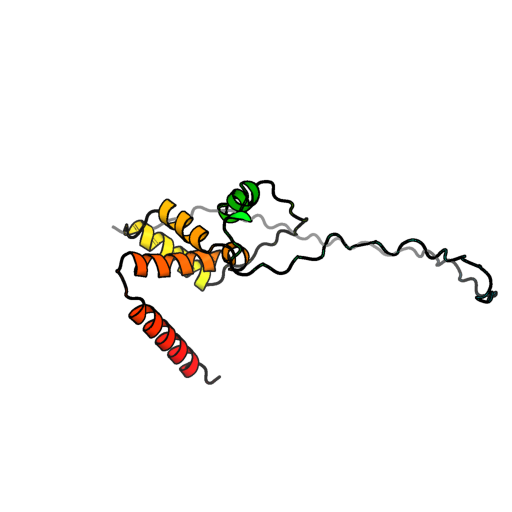 98 ? 11.934 21.265 -5.950 1.00 93.50 98 PRO A C 1
ATOM 749 O O . PRO A 1 98 ? 10.852 20.771 -5.632 1.00 93.50 98 PRO A O 1
ATOM 752 N N . LEU A 1 99 ? 13.058 20.978 -5.293 1.00 93.75 99 LEU A N 1
ATOM 753 C CA . LEU A 1 99 ? 13.091 20.102 -4.123 1.00 93.75 99 LEU A CA 1
ATOM 754 C C . LEU A 1 99 ? 12.830 20.923 -2.858 1.00 93.75 99 LEU A C 1
ATOM 756 O O . LEU A 1 99 ? 13.654 21.748 -2.468 1.00 93.75 99 LEU A O 1
ATOM 760 N N . GLU A 1 100 ? 11.692 20.675 -2.214 1.00 94.38 100 GLU A N 1
ATOM 761 C CA . GLU A 1 100 ? 11.284 21.350 -0.982 1.00 94.38 100 GLU A CA 1
ATOM 762 C C . GLU A 1 100 ? 11.183 20.365 0.186 1.00 94.38 100 GLU A C 1
ATOM 764 O O . GLU A 1 100 ? 10.665 19.251 0.060 1.00 94.38 100 GLU A O 1
ATOM 769 N N . GLU A 1 101 ? 11.645 20.792 1.360 1.00 92.88 101 GLU A N 1
ATOM 770 C CA . GLU A 1 101 ? 11.460 20.029 2.588 1.00 92.88 101 GLU A CA 1
ATOM 771 C C . GLU A 1 101 ? 10.033 20.197 3.113 1.00 92.88 101 GLU A C 1
ATOM 773 O O . GLU A 1 101 ? 9.559 21.303 3.382 1.00 92.88 101 GLU A O 1
ATOM 778 N N . ARG A 1 102 ? 9.346 19.076 3.331 1.00 90.88 102 ARG A N 1
ATOM 779 C CA . ARG A 1 102 ? 7.995 19.064 3.890 1.00 90.88 102 ARG A CA 1
ATOM 780 C C . ARG A 1 102 ? 8.006 18.589 5.339 1.00 90.88 102 ARG A C 1
ATOM 782 O O . ARG A 1 102 ? 8.564 17.545 5.668 1.00 90.88 102 ARG A O 1
ATOM 789 N N . LYS A 1 103 ? 7.266 19.288 6.206 1.00 93.31 103 LYS A N 1
ATOM 790 C CA . LYS A 1 103 ? 7.007 18.821 7.574 1.00 93.31 103 LYS A CA 1
ATOM 791 C C . LYS A 1 103 ? 6.109 17.578 7.575 1.00 93.31 103 LYS A C 1
ATOM 793 O O . LYS A 1 103 ? 4.998 17.597 7.035 1.00 93.31 103 LYS A O 1
ATOM 798 N N . SER A 1 104 ? 6.577 16.527 8.245 1.00 89.88 104 SER A N 1
ATOM 799 C CA . SER A 1 104 ? 5.811 15.296 8.456 1.00 89.88 104 SER A CA 1
ATOM 800 C C . SER A 1 104 ? 4.550 15.566 9.284 1.00 89.88 104 SER A C 1
ATOM 802 O O . SER A 1 104 ? 4.584 16.277 10.296 1.00 89.88 104 SER A O 1
ATOM 804 N N . LYS A 1 105 ? 3.416 15.022 8.842 1.00 93.75 105 LYS A N 1
ATOM 805 C CA . LYS A 1 105 ? 2.143 15.083 9.568 1.00 93.75 105 LYS A CA 1
ATOM 806 C C . LYS A 1 105 ? 2.134 14.029 10.687 1.00 93.75 105 LYS A C 1
ATOM 808 O O . LYS A 1 105 ? 2.716 12.960 10.522 1.00 93.75 105 LYS A O 1
ATOM 813 N N . PRO A 1 106 ? 1.404 14.251 11.797 1.00 95.44 106 PRO A N 1
ATOM 814 C CA . PRO A 1 106 ? 1.355 13.287 12.902 1.00 95.44 106 PRO A CA 1
ATOM 815 C C . PRO A 1 106 ? 0.939 11.868 12.481 1.00 95.44 106 PRO A C 1
ATOM 817 O O . PRO A 1 106 ? 1.498 10.887 12.960 1.00 95.44 106 PRO A O 1
ATOM 820 N N . TRP A 1 107 ? -0.001 11.741 11.539 1.00 94.94 107 TRP A N 1
ATOM 821 C CA . TRP A 1 107 ? -0.432 10.435 11.034 1.00 94.94 107 TRP A CA 1
ATOM 822 C C . TRP A 1 107 ? 0.645 9.727 10.197 1.00 94.94 107 TRP A C 1
ATOM 824 O O . TRP A 1 107 ? 0.688 8.500 10.188 1.00 94.94 107 TRP A O 1
ATOM 834 N N . GLU A 1 108 ? 1.529 10.472 9.522 1.00 95.56 108 GLU A N 1
ATOM 835 C CA . GLU A 1 108 ? 2.631 9.912 8.728 1.00 95.56 108 GLU A CA 1
ATOM 836 C C . GLU A 1 108 ? 3.670 9.282 9.657 1.00 95.56 108 GLU A C 1
ATOM 838 O O . GLU A 1 108 ? 4.114 8.159 9.420 1.00 95.56 108 GLU A O 1
ATOM 843 N N . LEU A 1 109 ? 3.976 9.960 10.768 1.00 95.62 109 LEU A N 1
ATOM 844 C CA . LEU A 1 109 ? 4.838 9.425 11.820 1.00 95.62 109 LEU A CA 1
ATOM 845 C C . LEU A 1 109 ? 4.223 8.184 12.485 1.00 95.62 109 LEU A C 1
ATOM 847 O O . LEU A 1 109 ? 4.909 7.181 12.669 1.00 95.62 109 LEU A O 1
ATOM 851 N N . ASN A 1 110 ? 2.923 8.217 12.791 1.00 96.56 110 ASN A N 1
ATOM 852 C CA . ASN A 1 110 ? 2.222 7.059 13.352 1.00 96.56 110 ASN A CA 1
ATOM 853 C C . ASN A 1 110 ? 2.209 5.875 12.377 1.00 96.56 110 ASN A C 1
ATOM 855 O O . ASN A 1 110 ? 2.409 4.739 12.791 1.00 96.56 110 ASN A O 1
ATOM 859 N N . THR A 1 111 ? 2.018 6.135 11.081 1.00 96.00 111 THR A N 1
ATOM 860 C CA . THR A 1 111 ? 2.062 5.100 10.037 1.00 96.00 111 THR A CA 1
ATOM 861 C C . THR A 1 111 ? 3.432 4.435 9.993 1.00 96.00 111 THR A C 1
ATOM 863 O O . THR A 1 111 ? 3.518 3.208 9.947 1.00 96.00 111 THR A O 1
ATOM 866 N N . TYR A 1 112 ? 4.502 5.232 10.056 1.00 94.81 112 TYR A N 1
ATOM 867 C CA . TYR A 1 112 ? 5.866 4.715 10.116 1.00 94.81 112 TYR A CA 1
ATOM 868 C C . TYR A 1 112 ? 6.071 3.825 11.348 1.00 94.81 112 TYR A C 1
ATOM 870 O O . TYR A 1 112 ? 6.507 2.683 11.218 1.00 94.81 112 TYR A O 1
ATOM 878 N N . ALA A 1 113 ? 5.665 4.303 12.528 1.00 96.19 113 ALA A N 1
ATOM 879 C CA . ALA A 1 113 ? 5.759 3.535 13.767 1.00 96.19 113 ALA A CA 1
ATOM 880 C C . ALA A 1 113 ? 4.978 2.211 13.696 1.00 96.19 113 ALA A C 1
ATOM 882 O O . ALA A 1 113 ? 5.493 1.178 14.112 1.00 96.19 113 ALA A O 1
ATOM 883 N N . ILE A 1 114 ? 3.768 2.212 13.128 1.00 95.44 114 ILE A N 1
ATOM 884 C CA . ILE A 1 114 ? 2.971 0.992 12.928 1.00 95.44 114 ILE A CA 1
ATOM 885 C C . ILE A 1 114 ? 3.716 0.006 12.024 1.00 95.44 114 ILE A C 1
ATOM 887 O O . ILE A 1 114 ? 3.831 -1.166 12.375 1.00 95.44 114 ILE A O 1
ATOM 891 N N . CYS A 1 115 ? 4.254 0.462 10.892 1.00 94.94 115 CYS A N 1
ATOM 892 C CA . CYS A 1 115 ? 4.939 -0.412 9.939 1.00 94.94 115 CYS A CA 1
ATOM 893 C C . CYS A 1 115 ? 6.176 -1.088 10.544 1.00 94.94 115 CYS A C 1
ATOM 895 O O . CYS A 1 115 ? 6.377 -2.290 10.347 1.00 94.94 115 CYS A O 1
ATOM 897 N N . GLU A 1 116 ? 6.975 -0.334 11.300 1.00 94.88 116 GLU A N 1
ATOM 898 C CA . GLU A 1 116 ? 8.164 -0.863 11.971 1.00 94.88 116 GLU A CA 1
ATOM 899 C C . GLU A 1 116 ? 7.793 -1.775 13.147 1.00 94.88 116 GLU A C 1
ATOM 901 O O . GLU A 1 116 ? 8.397 -2.832 13.311 1.00 94.88 116 GLU A O 1
ATOM 906 N N . CYS A 1 117 ? 6.742 -1.458 13.909 1.00 95.75 117 CYS A N 1
ATOM 907 C CA . CYS A 1 117 ? 6.226 -2.346 14.954 1.00 95.75 117 CYS A CA 1
ATOM 908 C C . CYS A 1 117 ? 5.699 -3.673 14.387 1.00 95.75 117 CYS A C 1
ATOM 910 O O . CYS A 1 117 ? 5.962 -4.725 14.966 1.00 95.75 117 CYS A O 1
ATOM 912 N N . LEU A 1 118 ? 4.987 -3.651 13.255 1.00 94.94 118 LEU A N 1
ATOM 913 C CA . LEU A 1 118 ? 4.523 -4.867 12.575 1.00 94.94 118 LEU A CA 1
ATOM 914 C C . LEU A 1 118 ? 5.700 -5.724 12.092 1.00 94.94 118 LEU A C 1
ATOM 916 O O . LEU A 1 118 ? 5.673 -6.944 12.240 1.00 94.94 118 LEU A O 1
ATOM 920 N N . SER A 1 119 ? 6.751 -5.083 11.572 1.00 94.44 119 SER A N 1
ATOM 921 C CA . SER A 1 119 ? 7.995 -5.753 11.175 1.00 94.44 119 SER A CA 1
ATOM 922 C C . SER A 1 119 ? 8.712 -6.370 12.373 1.00 94.44 119 SER A C 1
ATOM 924 O O . SER A 1 119 ? 9.045 -7.552 12.365 1.00 94.44 119 SER A O 1
ATOM 926 N N . TRP A 1 120 ? 8.853 -5.611 13.460 1.00 95.25 120 TRP A N 1
ATOM 927 C CA . TRP A 1 120 ? 9.488 -6.083 14.686 1.00 95.25 120 TRP A CA 1
ATOM 928 C C . TRP A 1 120 ? 8.758 -7.281 15.305 1.00 95.25 120 TRP A C 1
ATOM 930 O O . TRP A 1 120 ? 9.394 -8.221 15.777 1.00 95.25 120 TRP A O 1
ATOM 940 N N . ARG A 1 121 ? 7.422 -7.283 15.280 1.00 94.25 121 ARG A N 1
ATOM 941 C CA . ARG A 1 121 ? 6.614 -8.407 15.776 1.00 94.25 121 ARG A CA 1
ATOM 942 C C . ARG A 1 121 ? 6.539 -9.587 14.806 1.00 94.25 121 ARG A C 1
ATOM 944 O O . ARG A 1 121 ? 5.900 -10.579 15.138 1.00 94.25 121 ARG A O 1
ATOM 951 N N . GLY A 1 122 ? 7.189 -9.498 13.647 1.00 93.12 122 GLY A N 1
ATOM 952 C CA . GLY A 1 122 ? 7.242 -10.580 12.669 1.00 93.12 122 GLY A CA 1
ATOM 953 C C . GLY A 1 122 ? 5.951 -10.768 11.876 1.00 93.12 122 GLY A C 1
ATOM 954 O O . GLY A 1 122 ? 5.770 -11.814 11.262 1.00 93.12 122 GLY A O 1
ATOM 955 N N . VAL A 1 123 ? 5.055 -9.772 11.850 1.00 93.25 123 VAL A N 1
ATOM 956 C CA . VAL A 1 123 ? 3.852 -9.824 11.000 1.00 93.25 123 VAL A CA 1
ATOM 957 C C . VAL A 1 123 ? 4.254 -9.828 9.529 1.00 93.25 123 VAL A C 1
ATOM 959 O O . VAL A 1 123 ? 3.638 -10.515 8.719 1.00 93.25 123 VAL A O 1
ATOM 962 N N . TRP A 1 124 ? 5.308 -9.098 9.172 1.00 93.81 124 TRP A N 1
ATOM 963 C CA . TRP A 1 124 ? 5.881 -9.085 7.827 1.00 93.81 124 TRP A CA 1
ATOM 964 C C . TRP A 1 124 ? 7.378 -8.783 7.854 1.00 93.81 124 TRP A C 1
ATOM 966 O O . TRP A 1 124 ? 7.915 -8.343 8.868 1.00 93.81 124 TRP A O 1
ATOM 976 N N . THR A 1 125 ? 8.051 -8.988 6.726 1.00 94.06 125 THR A N 1
ATOM 977 C CA . THR A 1 125 ? 9.430 -8.521 6.524 1.00 94.06 125 THR A CA 1
ATOM 978 C C . THR A 1 125 ? 9.452 -7.198 5.758 1.00 94.06 125 THR A C 1
ATOM 980 O O . THR A 1 125 ? 8.487 -6.821 5.090 1.00 94.06 125 THR A O 1
ATOM 983 N N . ASN A 1 126 ? 10.582 -6.485 5.794 1.00 91.19 126 ASN A N 1
ATOM 984 C CA . ASN A 1 126 ? 10.730 -5.243 5.026 1.00 91.19 126 ASN A CA 1
ATOM 985 C C . ASN A 1 126 ? 10.601 -5.453 3.505 1.00 91.19 126 ASN A C 1
ATOM 987 O O . ASN A 1 126 ? 10.120 -4.563 2.807 1.00 91.19 126 ASN A O 1
ATOM 991 N N . VAL A 1 127 ? 10.980 -6.628 2.991 1.00 93.19 127 VAL A N 1
ATOM 992 C CA . VAL A 1 127 ? 10.833 -6.965 1.565 1.00 93.19 127 VAL A CA 1
ATOM 993 C C . VAL A 1 127 ? 9.361 -7.165 1.207 1.00 93.19 127 VAL A C 1
ATOM 995 O O . VAL A 1 127 ? 8.890 -6.604 0.218 1.00 93.19 127 VAL A O 1
ATOM 998 N N . GLU A 1 128 ? 8.601 -7.877 2.046 1.00 92.88 128 GLU A N 1
ATOM 999 C CA . GLU A 1 128 ? 7.146 -8.006 1.881 1.00 92.88 128 GLU A CA 1
ATOM 1000 C C . GLU A 1 128 ? 6.458 -6.634 1.906 1.00 92.88 128 GLU A C 1
ATOM 1002 O O . GLU A 1 128 ? 5.574 -6.367 1.091 1.00 92.88 128 GLU A O 1
ATOM 1007 N N . LYS A 1 129 ? 6.897 -5.741 2.804 1.00 92.50 129 LYS A N 1
ATOM 1008 C CA . LYS A 1 129 ? 6.411 -4.359 2.908 1.00 92.50 129 LYS A CA 1
ATOM 1009 C C . LYS A 1 129 ? 6.580 -3.605 1.583 1.00 92.50 129 LYS A C 1
ATOM 1011 O O . LYS A 1 129 ? 5.634 -2.988 1.097 1.00 92.50 129 LYS A O 1
ATOM 1016 N N . LEU A 1 130 ? 7.778 -3.668 0.995 1.00 92.12 130 LEU A N 1
ATOM 1017 C CA . LEU A 1 130 ? 8.114 -3.012 -0.274 1.00 92.12 130 LEU A CA 1
ATOM 1018 C C . LEU A 1 130 ? 7.312 -3.588 -1.445 1.00 92.12 130 LEU A C 1
ATOM 1020 O O . LEU A 1 130 ? 6.766 -2.827 -2.244 1.00 92.12 130 LEU A O 1
ATOM 1024 N N . ARG A 1 131 ? 7.183 -4.919 -1.519 1.00 92.94 131 ARG A N 1
ATOM 1025 C CA . ARG A 1 131 ? 6.413 -5.583 -2.580 1.00 92.94 131 ARG A CA 1
ATOM 1026 C C . ARG A 1 131 ? 4.943 -5.167 -2.551 1.00 92.94 131 ARG A C 1
ATOM 1028 O O . ARG A 1 131 ? 4.413 -4.791 -3.592 1.00 92.94 131 ARG A O 1
ATOM 1035 N N . ARG A 1 132 ? 4.338 -5.149 -1.359 1.00 92.19 132 ARG A N 1
ATOM 1036 C CA . ARG A 1 132 ? 2.935 -4.755 -1.147 1.00 92.19 132 ARG A CA 1
ATOM 1037 C C . ARG A 1 132 ? 2.676 -3.281 -1.429 1.00 92.19 132 ARG A C 1
ATOM 1039 O O . ARG A 1 132 ? 1.598 -2.929 -1.892 1.00 92.19 132 ARG A O 1
ATOM 1046 N N . ALA A 1 133 ? 3.651 -2.412 -1.171 1.00 91.50 133 ALA A N 1
ATOM 1047 C CA . ALA A 1 133 ? 3.544 -1.006 -1.549 1.00 91.50 133 ALA A CA 1
ATOM 1048 C C . ALA A 1 133 ? 3.549 -0.816 -3.078 1.00 91.50 133 ALA A C 1
ATOM 1050 O O . ALA A 1 133 ? 2.917 0.118 -3.568 1.00 91.50 133 ALA A O 1
ATOM 1051 N N . ALA A 1 134 ? 4.223 -1.696 -3.826 1.00 91.12 134 ALA A N 1
ATOM 1052 C CA . ALA A 1 134 ? 4.218 -1.694 -5.290 1.00 91.12 134 ALA A CA 1
ATOM 1053 C C . ALA A 1 134 ? 2.955 -2.343 -5.896 1.00 91.12 134 ALA A C 1
ATOM 1055 O O . ALA A 1 134 ? 2.578 -2.001 -7.011 1.00 91.12 134 ALA A O 1
ATOM 1056 N N . ASP A 1 135 ? 2.249 -3.207 -5.157 1.00 90.88 135 ASP A N 1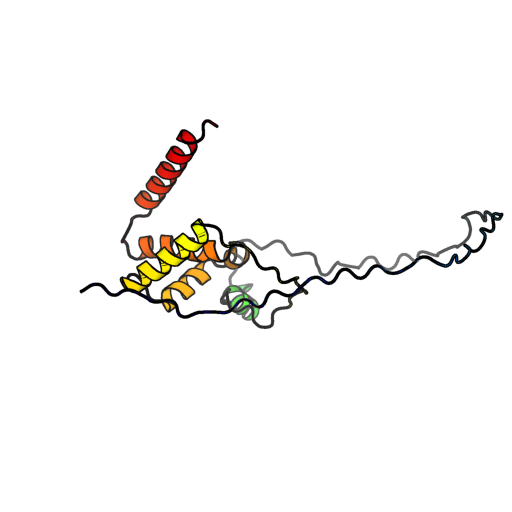
ATOM 1057 C CA . ASP A 1 135 ? 0.992 -3.844 -5.600 1.00 90.88 135 ASP A CA 1
ATOM 1058 C C . ASP A 1 135 ? -0.187 -2.866 -5.780 1.00 90.88 135 ASP A C 1
ATOM 1060 O O . ASP A 1 135 ? -1.265 -3.264 -6.213 1.00 90.88 135 ASP A O 1
ATOM 1064 N N . LEU A 1 136 ? -0.005 -1.575 -5.479 1.00 88.00 136 LEU A N 1
ATOM 1065 C CA . LEU A 1 136 ? -1.004 -0.534 -5.747 1.00 88.00 136 LEU A CA 1
ATOM 1066 C C . LEU A 1 136 ? -1.225 -0.280 -7.254 1.00 88.00 136 LEU A C 1
ATOM 1068 O O . LEU A 1 136 ? -2.215 0.369 -7.605 1.00 88.00 136 LEU A O 1
ATOM 1072 N N . GLY A 1 137 ? -0.320 -0.755 -8.119 1.00 87.38 137 GLY A N 1
ATOM 1073 C CA . GLY A 1 137 ? -0.389 -0.561 -9.570 1.00 87.38 137 GLY A CA 1
ATOM 1074 C C . GLY A 1 137 ? -0.348 0.921 -9.945 1.00 87.38 137 GLY A C 1
ATOM 1075 O O . GLY A 1 137 ? 0.385 1.699 -9.335 1.00 87.38 137 GLY A O 1
ATOM 1076 N N . ASP A 1 138 ? -1.199 1.337 -10.880 1.00 82.50 138 ASP A N 1
ATOM 1077 C CA . ASP A 1 138 ? -1.267 2.715 -11.399 1.00 82.50 138 ASP A CA 1
ATOM 1078 C C . ASP A 1 138 ? -1.482 3.777 -10.310 1.00 82.50 138 ASP A C 1
ATOM 1080 O O . ASP A 1 138 ? -1.094 4.940 -10.441 1.00 82.50 138 ASP A O 1
ATOM 1084 N N . LYS A 1 139 ? -2.075 3.388 -9.174 1.00 87.94 139 LYS A N 1
ATOM 1085 C CA . LYS A 1 139 ? -2.300 4.293 -8.037 1.00 87.94 139 LYS A CA 1
ATOM 1086 C C . LYS A 1 139 ? -1.014 4.610 -7.270 1.00 87.94 139 LYS A C 1
ATOM 1088 O O . LYS A 1 139 ? -1.038 5.462 -6.380 1.00 87.94 139 LYS A O 1
ATOM 1093 N N . TYR A 1 140 ? 0.106 3.962 -7.591 1.00 91.75 140 TYR A N 1
ATOM 1094 C CA . TYR A 1 140 ? 1.383 4.141 -6.909 1.00 91.75 140 TYR A CA 1
ATOM 1095 C C . TYR A 1 140 ? 1.889 5.588 -6.958 1.00 91.75 140 TYR A C 1
ATOM 1097 O O . TYR A 1 140 ? 2.389 6.081 -5.947 1.00 91.75 140 TYR A O 1
ATOM 1105 N N . LEU A 1 141 ? 1.737 6.288 -8.086 1.00 90.50 141 LEU A N 1
ATOM 1106 C CA . LEU A 1 141 ? 2.162 7.689 -8.223 1.00 90.50 141 LEU A CA 1
ATOM 1107 C C . LEU A 1 141 ? 1.121 8.687 -7.692 1.00 90.50 141 LEU A C 1
ATOM 1109 O O . LEU A 1 141 ? 1.475 9.794 -7.294 1.00 90.50 141 LEU A O 1
ATOM 1113 N N . ALA A 1 142 ? -0.155 8.294 -7.642 1.00 91.69 142 ALA A N 1
ATOM 1114 C CA . ALA A 1 142 ? -1.253 9.157 -7.205 1.00 91.69 142 ALA A CA 1
ATOM 1115 C C . ALA A 1 142 ? -1.361 9.283 -5.673 1.00 91.69 142 ALA A C 1
ATOM 1117 O O . ALA A 1 142 ? -1.817 10.300 -5.151 1.00 91.69 142 ALA A O 1
ATOM 1118 N N . VAL A 1 143 ? -0.977 8.240 -4.934 1.00 93.12 143 VAL A N 1
ATOM 1119 C CA . VAL A 1 143 ? -1.090 8.199 -3.470 1.00 93.12 143 VAL A CA 1
ATOM 1120 C C . VAL A 1 143 ? 0.164 8.805 -2.825 1.00 93.12 143 VAL A C 1
ATOM 1122 O O . VAL A 1 143 ? 1.280 8.496 -3.245 1.00 93.12 143 VAL A O 1
ATOM 1125 N N . PRO A 1 144 ? 0.034 9.620 -1.755 1.00 93.50 144 PRO A N 1
ATOM 1126 C CA . PRO A 1 144 ? 1.195 10.156 -1.052 1.00 93.50 144 PRO A CA 1
ATOM 1127 C C . PRO A 1 144 ? 2.077 9.034 -0.495 1.00 93.50 144 PRO A C 1
ATOM 1129 O O . PRO A 1 144 ? 1.580 7.990 -0.072 1.00 93.50 144 PRO A O 1
ATOM 1132 N N . TYR A 1 145 ? 3.384 9.292 -0.399 1.00 92.88 145 TYR A N 1
ATOM 1133 C CA . TYR A 1 145 ? 4.390 8.318 0.043 1.00 92.88 145 TYR A CA 1
ATOM 1134 C C . TYR A 1 145 ? 3.972 7.521 1.294 1.00 92.88 145 TYR A C 1
ATOM 1136 O O . TYR A 1 145 ? 3.949 6.292 1.264 1.00 92.88 145 TYR A O 1
ATOM 1144 N N . SER A 1 146 ? 3.570 8.207 2.370 1.00 93.81 146 SER A N 1
ATOM 1145 C CA . SER A 1 146 ? 3.112 7.575 3.618 1.00 93.81 146 SER A CA 1
ATOM 1146 C C . SER A 1 146 ? 1.773 6.846 3.485 1.00 93.81 146 SER A C 1
ATOM 1148 O O . SER A 1 146 ? 1.544 5.858 4.177 1.00 93.81 146 SER A O 1
ATOM 1150 N N . GLY A 1 147 ? 0.899 7.296 2.583 1.00 94.06 147 GLY A N 1
ATOM 1151 C CA . GLY A 1 147 ? -0.385 6.648 2.317 1.00 94.06 147 GLY A CA 1
ATOM 1152 C C . GLY A 1 147 ? -0.214 5.246 1.735 1.00 94.06 147 GLY A C 1
ATOM 1153 O O . GLY A 1 147 ? -0.945 4.339 2.118 1.00 94.06 147 GLY A O 1
ATOM 1154 N N . ARG A 1 148 ? 0.804 5.034 0.890 1.00 95.19 148 ARG A N 1
ATOM 1155 C CA . ARG A 1 148 ? 1.118 3.707 0.332 1.00 95.19 148 ARG A CA 1
ATOM 1156 C C . ARG A 1 148 ? 1.456 2.699 1.425 1.00 95.19 148 ARG A C 1
ATOM 1158 O O . ARG A 1 148 ? 0.936 1.589 1.416 1.00 95.19 148 ARG A O 1
ATOM 1165 N N . TRP A 1 149 ? 2.259 3.112 2.405 1.00 94.56 149 TRP A N 1
ATOM 1166 C CA . TRP A 1 149 ? 2.606 2.276 3.556 1.00 94.56 149 TRP A CA 1
ATOM 1167 C C . TRP A 1 149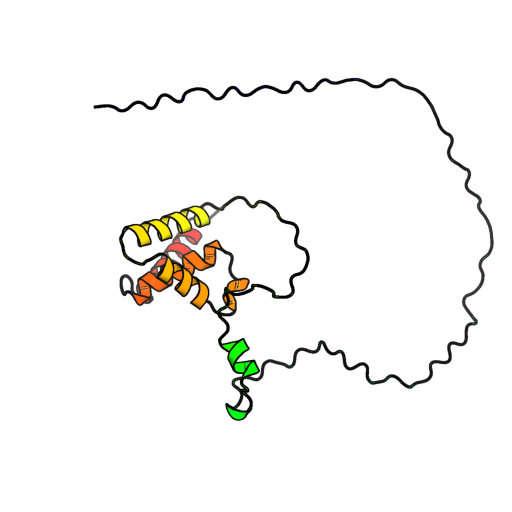 ? 1.402 1.973 4.447 1.00 94.56 149 TRP A C 1
ATOM 1169 O O . TRP A 1 149 ? 1.241 0.838 4.887 1.00 94.56 149 TRP A O 1
ATOM 1179 N N . LEU A 1 150 ? 0.527 2.959 4.670 1.00 94.94 150 LEU A N 1
ATOM 1180 C CA . LEU A 1 150 ? -0.697 2.764 5.449 1.00 94.94 150 LEU A CA 1
ATOM 1181 C C . LEU A 1 150 ? -1.640 1.753 4.781 1.00 94.94 150 LEU A C 1
ATOM 1183 O O . LEU A 1 150 ? -2.139 0.843 5.442 1.00 94.94 150 LEU A O 1
ATOM 1187 N N . LEU A 1 151 ? -1.853 1.888 3.468 1.00 94.88 151 LEU A N 1
ATOM 1188 C CA . LEU A 1 151 ? -2.676 0.965 2.685 1.00 94.88 151 LEU A CA 1
ATOM 1189 C C . LEU A 1 151 ? -2.063 -0.439 2.644 1.00 94.88 151 LEU A C 1
ATOM 1191 O O . LEU A 1 151 ? -2.775 -1.420 2.850 1.00 94.88 151 LEU A O 1
ATOM 1195 N N . ALA A 1 152 ? -0.745 -0.539 2.455 1.00 94.44 152 ALA A N 1
ATOM 1196 C CA . ALA A 1 152 ? -0.033 -1.811 2.490 1.00 94.44 152 ALA A CA 1
ATOM 1197 C C . ALA A 1 152 ? -0.164 -2.503 3.858 1.00 94.44 152 ALA A C 1
ATOM 1199 O O . ALA A 1 152 ? -0.393 -3.711 3.901 1.00 94.44 152 ALA A O 1
ATOM 1200 N N . ALA A 1 153 ? -0.076 -1.757 4.966 1.00 94.75 153 ALA A N 1
ATOM 1201 C CA . ALA A 1 153 ? -0.242 -2.293 6.320 1.00 94.75 153 ALA A CA 1
ATOM 1202 C C . ALA A 1 153 ? -1.656 -2.826 6.558 1.00 94.75 153 ALA A C 1
ATOM 1204 O O . ALA A 1 153 ? -1.816 -3.958 7.012 1.00 94.75 153 ALA A O 1
ATOM 1205 N N . ALA A 1 154 ? -2.680 -2.050 6.192 1.00 95.12 154 ALA A N 1
ATOM 1206 C CA . ALA A 1 154 ? -4.066 -2.499 6.282 1.00 95.12 154 ALA A CA 1
ATOM 1207 C C . ALA A 1 154 ? -4.295 -3.770 5.447 1.00 95.12 154 ALA A C 1
ATOM 1209 O O . ALA A 1 154 ? -4.888 -4.733 5.930 1.00 95.12 154 ALA A O 1
ATOM 1210 N N . ARG A 1 155 ? -3.760 -3.807 4.221 1.00 94.00 155 ARG A N 1
ATOM 1211 C CA . ARG A 1 155 ? -3.882 -4.967 3.337 1.00 94.00 155 ARG A CA 1
ATOM 1212 C C . ARG A 1 155 ? -3.157 -6.198 3.878 1.00 94.00 155 ARG A C 1
ATOM 1214 O O . ARG A 1 155 ? -3.707 -7.290 3.815 1.00 94.00 155 ARG A O 1
ATOM 1221 N N . ALA A 1 156 ? -1.963 -6.037 4.443 1.00 94.31 156 ALA A N 1
ATOM 1222 C CA . ALA A 1 156 ? -1.208 -7.146 5.019 1.00 94.31 156 ALA A CA 1
ATOM 1223 C C . ALA A 1 156 ? -1.925 -7.795 6.207 1.00 94.31 156 ALA A C 1
ATOM 1225 O O . ALA A 1 156 ? -1.911 -9.018 6.322 1.00 94.31 156 ALA A O 1
ATOM 1226 N N . LEU A 1 157 ? -2.580 -6.999 7.057 1.00 95.12 157 LEU A N 1
ATOM 1227 C CA . LEU A 1 157 ? -3.373 -7.525 8.169 1.00 95.12 157 LEU A CA 1
ATOM 1228 C C . LEU A 1 157 ? -4.578 -8.342 7.679 1.00 95.12 157 LEU A C 1
ATOM 1230 O O . LEU A 1 157 ? -4.883 -9.375 8.271 1.00 95.12 157 LEU A O 1
ATOM 1234 N N . VAL A 1 158 ? -5.223 -7.906 6.591 1.00 95.81 158 VAL A N 1
ATOM 1235 C CA . VAL A 1 158 ? -6.347 -8.627 5.970 1.00 95.81 158 VAL A CA 1
ATOM 1236 C C . VAL A 1 158 ? -5.875 -9.909 5.283 1.00 95.81 158 VAL A C 1
ATOM 1238 O O . VAL A 1 158 ? -6.441 -10.973 5.514 1.00 95.81 158 VAL A O 1
ATOM 1241 N N . ASP A 1 159 ? -4.816 -9.840 4.474 1.00 94.75 159 ASP A N 1
ATOM 1242 C CA . ASP A 1 159 ? -4.325 -10.997 3.715 1.00 94.75 159 ASP A CA 1
ATOM 1243 C C . ASP A 1 159 ? -3.760 -12.096 4.626 1.00 94.75 159 ASP A C 1
ATOM 1245 O O . ASP A 1 159 ? -3.895 -13.276 4.319 1.00 94.75 159 ASP A O 1
ATOM 1249 N N . LYS A 1 160 ? -3.147 -11.725 5.760 1.00 94.31 160 LYS A N 1
ATOM 1250 C CA . LYS A 1 160 ? -2.684 -12.680 6.784 1.00 94.31 160 LYS A CA 1
ATOM 1251 C C . LYS A 1 160 ? -3.784 -13.080 7.776 1.00 94.31 160 LYS A C 1
ATOM 1253 O O . LYS A 1 160 ? -3.490 -13.752 8.758 1.00 94.31 160 LYS A O 1
ATOM 1258 N N . GLN A 1 161 ? -5.033 -12.668 7.531 1.00 95.44 161 GLN A N 1
ATOM 1259 C CA . GLN A 1 161 ? -6.213 -12.999 8.339 1.00 95.44 161 GLN A CA 1
ATOM 1260 C C . GLN A 1 161 ? -6.087 -12.615 9.825 1.00 95.44 161 GLN A C 1
ATOM 1262 O O . GLN A 1 161 ? -6.746 -13.198 10.681 1.00 95.44 161 GLN A O 1
ATOM 1267 N N . HIS A 1 162 ? -5.270 -11.607 10.148 1.00 95.00 162 HIS A N 1
ATOM 1268 C CA . HIS A 1 162 ? -5.231 -11.034 11.497 1.00 95.00 162 HIS A CA 1
ATOM 1269 C C . HIS A 1 162 ? -6.480 -10.201 11.794 1.00 95.00 162 HIS A C 1
ATOM 1271 O O . HIS A 1 162 ? -6.867 -10.069 12.952 1.00 95.00 162 HIS A O 1
ATOM 1277 N N . ILE A 1 163 ? -7.078 -9.629 10.747 1.00 96.31 163 ILE A N 1
ATOM 1278 C CA . ILE A 1 163 ? -8.368 -8.939 10.772 1.00 96.31 163 ILE A CA 1
ATOM 1279 C C . ILE A 1 163 ? -9.166 -9.339 9.533 1.00 96.31 163 ILE A C 1
ATOM 1281 O O . ILE A 1 163 ? -8.600 -9.592 8.468 1.00 96.31 163 ILE A O 1
ATOM 1285 N N . THR A 1 164 ? -10.487 -9.345 9.639 1.00 97.31 164 THR A N 1
ATOM 1286 C CA . THR A 1 164 ? -11.375 -9.500 8.484 1.00 97.31 164 THR A CA 1
ATOM 1287 C C . THR A 1 164 ? -11.608 -8.157 7.787 1.00 97.31 164 THR A C 1
ATOM 1289 O O . THR A 1 164 ? -11.499 -7.081 8.383 1.00 97.31 164 THR A O 1
ATOM 1292 N N . LEU A 1 165 ? -11.978 -8.195 6.502 1.00 96.19 165 LEU A N 1
ATOM 1293 C CA . LEU A 1 165 ? -12.317 -6.979 5.752 1.00 96.19 165 LEU A CA 1
ATOM 1294 C C . LEU A 1 165 ? -13.529 -6.248 6.363 1.00 96.19 165 LEU A C 1
ATOM 1296 O O . LEU A 1 165 ? -13.577 -5.015 6.386 1.00 96.19 165 LEU A O 1
ATOM 1300 N N . THR A 1 166 ? -14.489 -7.011 6.888 1.00 97.25 166 THR A N 1
ATOM 1301 C CA . THR A 1 166 ? -15.685 -6.480 7.547 1.00 97.25 166 THR A CA 1
ATOM 1302 C C . THR A 1 166 ? -15.322 -5.718 8.817 1.00 97.25 166 THR A C 1
ATOM 1304 O O . THR A 1 166 ? -15.785 -4.597 9.001 1.00 97.25 166 THR A O 1
ATOM 1307 N N . GLU A 1 167 ? -14.440 -6.261 9.662 1.00 97.25 167 GLU A N 1
ATOM 1308 C CA . GLU A 1 167 ? -13.958 -5.569 10.866 1.00 97.25 167 GLU A CA 1
ATOM 1309 C C . GLU A 1 167 ? -13.236 -4.266 10.528 1.00 97.25 167 GLU A C 1
ATOM 1311 O O . GLU A 1 167 ? -13.480 -3.245 11.173 1.00 97.25 167 GLU A O 1
ATOM 1316 N N . LEU A 1 168 ? -12.392 -4.271 9.491 1.00 96.81 168 LEU A N 1
ATOM 1317 C CA . LEU A 1 168 ? -11.702 -3.064 9.042 1.00 96.81 168 LEU A CA 1
ATOM 1318 C C . LEU A 1 168 ? -12.698 -1.988 8.589 1.00 96.81 168 LEU A C 1
ATOM 1320 O O . LEU A 1 168 ? -12.585 -0.831 8.993 1.00 96.81 168 LEU A O 1
ATOM 1324 N N . THR A 1 169 ? -13.693 -2.370 7.788 1.00 97.12 169 THR A N 1
ATOM 1325 C CA . THR A 1 169 ? -14.713 -1.447 7.269 1.00 97.12 169 THR A CA 1
ATOM 1326 C C . THR A 1 169 ? -15.575 -0.893 8.401 1.00 97.12 169 THR A C 1
ATOM 1328 O O . THR A 1 169 ? -15.735 0.321 8.520 1.00 97.12 169 THR A O 1
ATOM 1331 N N . ASN A 1 170 ? -16.029 -1.760 9.309 1.00 97.88 170 ASN A N 1
ATOM 1332 C CA . ASN A 1 170 ? -16.768 -1.364 10.506 1.00 97.88 170 ASN A CA 1
ATOM 1333 C C . ASN A 1 170 ? -15.955 -0.394 11.370 1.00 97.88 170 ASN A C 1
ATOM 1335 O O . ASN A 1 170 ? -16.495 0.593 11.872 1.00 97.88 170 ASN A O 1
ATOM 1339 N N . LYS A 1 171 ? -14.643 -0.627 11.510 1.00 97.25 171 LYS A N 1
ATOM 1340 C CA . LYS A 1 171 ? -13.773 0.254 12.290 1.00 97.25 171 LYS A CA 1
ATOM 1341 C C . LYS A 1 171 ? -13.576 1.616 11.632 1.00 97.25 171 LYS A C 1
ATOM 1343 O O . LYS A 1 171 ? -13.516 2.622 12.337 1.00 97.25 171 LYS A O 1
ATOM 1348 N N 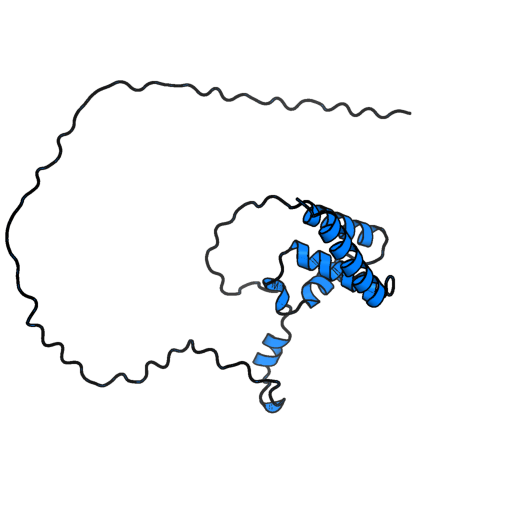. ILE A 1 172 ? -13.498 1.665 10.304 1.00 96.81 172 ILE A N 1
ATOM 1349 C CA . ILE A 1 172 ? -13.434 2.921 9.550 1.00 96.81 172 ILE A CA 1
ATOM 1350 C C . ILE A 1 172 ? -14.716 3.732 9.771 1.00 96.81 172 ILE A C 1
ATOM 1352 O O . ILE A 1 172 ? -14.626 4.918 10.089 1.00 96.81 172 ILE A O 1
ATOM 1356 N N . GLU A 1 173 ? -15.890 3.105 9.675 1.00 97.62 173 GLU A N 1
ATOM 1357 C CA . GLU A 1 173 ? -17.174 3.783 9.903 1.00 97.62 173 GLU A CA 1
ATOM 1358 C C . GLU A 1 173 ? -17.341 4.250 11.356 1.00 97.62 173 GLU A C 1
ATOM 1360 O O . GLU A 1 173 ? -17.751 5.384 11.604 1.00 97.62 173 GLU A O 1
ATOM 1365 N N . GLU A 1 174 ? -16.927 3.441 12.336 1.00 97.44 174 GLU A N 1
ATOM 1366 C CA . GLU A 1 174 ? -16.902 3.840 13.748 1.00 97.44 174 GLU A CA 1
ATOM 1367 C C . GLU A 1 174 ? -16.019 5.081 13.975 1.00 97.44 174 GLU A C 1
ATOM 1369 O O . GLU A 1 174 ? -16.409 6.009 14.687 1.00 97.44 174 GLU A O 1
ATOM 1374 N N . VAL A 1 175 ? -14.827 5.121 13.366 1.00 95.94 175 VAL A N 1
ATOM 1375 C CA . VAL A 1 175 ? -13.904 6.261 13.467 1.00 95.94 175 VAL A CA 1
ATOM 1376 C C . VAL A 1 175 ? -14.492 7.497 12.788 1.00 95.94 175 VAL A C 1
ATOM 1378 O O . VAL A 1 175 ? -14.460 8.574 13.385 1.00 95.94 175 VAL A O 1
ATOM 1381 N N . LYS A 1 176 ? -15.072 7.363 11.588 1.00 95.56 176 LYS A N 1
ATOM 1382 C CA . LYS A 1 176 ? -15.760 8.466 10.896 1.00 95.56 176 LYS A CA 1
ATOM 1383 C C . LYS A 1 176 ? -16.880 9.046 11.756 1.00 95.56 176 LYS A C 1
ATOM 1385 O O . LYS A 1 176 ? -16.910 10.258 11.956 1.00 95.56 176 LYS A O 1
ATOM 1390 N N . ARG A 1 177 ? -17.736 8.192 12.332 1.00 96.31 177 ARG A N 1
ATOM 1391 C CA . ARG A 1 177 ? -18.820 8.613 13.231 1.00 96.31 177 ARG A CA 1
ATOM 1392 C C . ARG A 1 177 ? -18.279 9.360 14.449 1.00 96.31 177 ARG A C 1
ATOM 1394 O O . ARG A 1 177 ? -18.737 10.458 14.738 1.00 96.31 177 ARG A O 1
ATOM 1401 N N . ARG A 1 178 ? -17.235 8.834 15.098 1.00 96.00 178 ARG A N 1
ATOM 1402 C CA . ARG A 1 178 ? -16.588 9.490 16.247 1.00 96.00 178 ARG A CA 1
ATOM 1403 C C . ARG A 1 178 ? -16.047 10.878 15.898 1.00 96.00 178 ARG A C 1
ATOM 1405 O O . ARG A 1 178 ? -16.096 11.786 16.722 1.00 96.00 178 ARG A O 1
ATOM 1412 N N . HIS A 1 179 ? -15.496 11.049 14.697 1.00 92.50 179 HIS A N 1
ATOM 1413 C CA . HIS A 1 179 ? -15.008 12.348 14.238 1.00 92.50 179 HIS A CA 1
ATOM 1414 C C . HIS A 1 179 ? -16.141 13.312 13.866 1.00 92.50 179 HIS A C 1
ATOM 1416 O O . HIS A 1 179 ? -16.001 14.500 14.142 1.00 92.50 179 HIS A O 1
ATOM 1422 N N . ALA A 1 180 ? -17.255 12.819 13.319 1.00 92.19 180 ALA A N 1
ATOM 1423 C CA . ALA A 1 180 ? -18.452 13.621 13.072 1.00 92.19 180 ALA A CA 1
ATOM 1424 C C . ALA A 1 180 ? -19.086 14.109 14.389 1.00 92.19 180 ALA A C 1
ATOM 1426 O O . ALA A 1 180 ? -19.340 15.297 14.547 1.00 92.19 180 ALA A O 1
ATOM 1427 N N . GLU A 1 181 ? -19.241 13.222 15.376 1.00 88.75 181 GLU A N 1
ATOM 1428 C CA . GLU A 1 181 ? -19.771 13.546 16.711 1.00 88.75 181 GLU A CA 1
ATOM 1429 C C . GLU A 1 181 ? -18.863 14.493 17.503 1.00 88.75 181 GLU A C 1
ATOM 1431 O O . GLU A 1 181 ? -19.338 15.317 18.278 1.00 88.75 181 GLU A O 1
ATOM 1436 N N . LYS A 1 182 ? -17.542 14.392 17.313 1.00 81.62 182 LYS A N 1
ATOM 1437 C CA . LYS A 1 182 ? -16.563 15.298 17.930 1.00 81.62 182 LYS A CA 1
ATOM 1438 C C . LYS A 1 182 ? -16.507 16.665 17.236 1.00 81.62 182 LYS A C 1
ATOM 1440 O O . LYS A 1 182 ? -15.899 17.586 17.780 1.00 81.62 182 LYS A O 1
ATOM 1445 N N . SER A 1 183 ? -17.134 16.798 16.069 1.00 53.84 183 SER A N 1
ATOM 1446 C CA . SER A 1 183 ? -17.177 18.020 15.270 1.00 53.84 183 SER A CA 1
ATOM 1447 C C . SER A 1 183 ? -18.532 18.751 15.325 1.00 53.84 183 SER A C 1
ATOM 1449 O O . SER A 1 183 ? -19.150 18.948 14.280 1.00 53.84 183 SER A O 1
ATOM 1451 N N . PRO A 1 184 ? -18.986 19.256 16.488 1.00 55.16 184 PRO A N 1
ATOM 1452 C CA . PRO A 1 184 ? -19.836 20.432 16.550 1.00 55.16 184 PRO A CA 1
ATOM 1453 C C . PRO A 1 184 ? -18.970 21.618 16.995 1.00 55.16 184 PRO A C 1
ATOM 1455 O O . PRO A 1 184 ? -19.028 22.048 18.151 1.00 55.16 184 PRO A O 1
ATOM 1458 N N . ARG A 1 185 ? -18.084 22.097 16.116 1.00 44.38 185 ARG A N 1
ATOM 1459 C CA . ARG A 1 185 ? -17.403 23.382 16.297 1.00 44.38 185 ARG A CA 1
ATOM 1460 C C . ARG A 1 185 ? -16.865 23.932 14.987 1.00 44.38 185 ARG A C 1
ATOM 1462 O O . ARG A 1 185 ? -16.255 23.135 14.243 1.00 44.38 185 ARG A O 1
#

Radius of gyration: 32.17 Å; Cα contacts (8 Å, |Δi|>4): 47; chains: 1; bounding box: 48×75×89 Å

Mean predicted aligned error: 17.1 Å

pLDDT: mean 73.47, std 25.43, range [28.36, 97.88]

Solvent-accessible surface area (backbone atoms only — not comparable to full-atom values): 12782 Å² total; per-residue (Å²): 140,82,91,78,85,80,86,78,86,80,85,80,80,81,81,78,85,76,88,75,88,80,80,88,84,79,91,78,85,81,84,82,85,83,87,80,89,80,91,76,81,95,79,90,76,90,76,79,78,72,94,77,76,93,72,78,73,66,93,77,67,79,73,74,82,71,82,83,68,62,73,90,76,60,44,74,67,59,48,54,63,73,67,51,62,78,79,71,65,80,89,60,95,76,78,95,72,90,88,74,92,75,85,81,50,75,67,48,55,50,40,51,52,50,54,52,51,38,35,74,72,62,77,43,51,73,66,57,52,54,52,46,36,45,71,53,48,87,50,50,82,76,45,55,79,57,52,36,52,44,52,30,52,57,48,49,36,40,76,69,62,77,39,53,69,64,58,53,52,52,50,51,52,52,50,51,50,53,53,54,72,71,54,86,122

Secondary structure (DSSP, 8-state):
------------PPPP----PPPP----PPPPP--------S--------S-------TT-PPPPPSS--GGG--HHHHHHHT--TT--TT--PPP------PPPHHHHHHHHHHHHHHHTTS--HHHHHHHHHTTGGGGTTS-HHHHHHHHHHHHHHHTTSS-HHHHHHHHHHHHHHHHHT---

Nearest PDB structures (foldseek):
  2dd4-assembly1_H  TM=9.633E-01  e=1.925E-10  Thiobacillus thioparus
  3qz9-assembly4_H  TM=8.893E-01  e=1.048E-02  Pseudomonas putida

Sequence (185 aa):
MSFGWRCVGFRRRRAKCLSRRAPCGTALPCPPNPVSSSCVPLDSIPVKITYEDTNMTSRNTPEPPQDAPSPDVFNHARFKESMHVVHDIGGEKGGPIPLEERKSKPWELNTYAICECLSWRGVWTNVEKLRRAADLGDKYLAVPYSGRWLLAAARALVDKQHITLTELTNKIEEVKRRHAEKSPR

Foldseek 3Di:
DDDDDDDDDDDDDDDDPDDDDDDDDDDDDDDDDDDDDDDDDPDDDPPPPDPPDPPPPPPPDPDPPDDPDDVVVCDPVNVCVQPDQVVPCPPPDDDDDDDDDDDDDPVLVVLVVLLVVCCVVVLDPPVLLVSLLSVVDPCNVVADPSRSSNVSSVVSCCVSVVDPPVRVVVVVVVVVVVVVVVPPD